Protein AF-A0A7S2T478-F1 (afdb_monomer)

Nearest PDB structures (foldseek):
  7jh6-assembly4_D  TM=5.032E-01  e=4.925E-01  synthetic construct
  8tn1-assembly1_B  TM=6.922E-01  e=5.144E+00  synthetic construct

Organism: NCBI:txid1764295

Structure (mmCIF, N/CA/C/O backbone):
data_AF-A0A7S2T478-F1
#
_entry.id   AF-A0A7S2T478-F1
#
loop_
_atom_site.group_PDB
_atom_site.id
_atom_site.type_symbol
_atom_site.label_atom_id
_atom_site.label_alt_id
_atom_site.label_comp_id
_atom_site.label_asym_id
_atom_site.label_entity_id
_atom_site.label_seq_id
_atom_site.pdbx_PDB_ins_code
_atom_site.Cartn_x
_atom_site.Cartn_y
_atom_site.Cartn_z
_atom_site.occupancy
_atom_site.B_iso_or_equiv
_atom_site.auth_seq_id
_atom_site.auth_comp_id
_atom_site.auth_asym_id
_atom_site.auth_atom_id
_atom_site.pdbx_PDB_model_num
ATOM 1 N N . MET A 1 1 ? -26.516 -2.926 25.824 1.00 62.66 1 MET A N 1
ATOM 2 C CA . MET A 1 1 ? -25.051 -2.797 26.028 1.00 62.66 1 MET A CA 1
ATOM 3 C C . MET A 1 1 ? -24.239 -3.828 25.244 1.00 62.66 1 MET A C 1
ATOM 5 O O . MET A 1 1 ? -23.331 -3.409 24.545 1.00 62.66 1 MET A O 1
ATOM 9 N N . ILE A 1 2 ? -24.556 -5.131 25.287 1.00 69.50 2 ILE A N 1
ATOM 10 C CA . ILE A 1 2 ? -23.784 -6.185 24.581 1.00 69.50 2 ILE A CA 1
ATOM 11 C C . ILE A 1 2 ? -23.675 -5.937 23.064 1.00 69.50 2 ILE A C 1
ATOM 13 O O . ILE A 1 2 ? -22.588 -6.047 22.504 1.00 69.50 2 ILE A O 1
ATOM 17 N N . GLU A 1 3 ? -24.768 -5.530 22.414 1.00 81.62 3 GLU A N 1
ATOM 18 C CA . GLU A 1 3 ? -24.776 -5.243 20.970 1.00 81.62 3 GLU A CA 1
ATOM 19 C C . GLU A 1 3 ? -23.776 -4.141 20.592 1.00 81.62 3 GLU A C 1
ATOM 21 O O . GLU A 1 3 ? -23.020 -4.280 19.637 1.00 81.62 3 GLU A O 1
ATOM 26 N N . TYR A 1 4 ? -23.685 -3.085 21.401 1.00 82.44 4 TYR A N 1
ATOM 27 C CA . TYR A 1 4 ? -22.784 -1.963 21.151 1.00 82.44 4 TYR A CA 1
ATOM 28 C C . TYR A 1 4 ? -21.300 -2.354 21.227 1.00 82.44 4 TYR A C 1
ATOM 30 O O . TYR A 1 4 ? -20.489 -1.922 20.405 1.00 82.44 4 TYR A O 1
ATOM 38 N N . TYR A 1 5 ? -20.944 -3.207 22.190 1.00 85.19 5 TYR A N 1
ATOM 39 C CA . TYR A 1 5 ? -19.590 -3.745 22.312 1.00 85.19 5 TYR A CA 1
ATOM 40 C C . TYR A 1 5 ? -19.223 -4.633 21.125 1.00 85.19 5 TYR A C 1
ATOM 42 O O . TYR A 1 5 ? -18.142 -4.493 20.553 1.00 85.19 5 TYR A O 1
ATOM 50 N N . TYR A 1 6 ? -20.150 -5.500 20.716 1.00 89.12 6 TYR A N 1
ATOM 51 C CA . TYR A 1 6 ? -19.956 -6.371 19.566 1.00 89.12 6 TYR A CA 1
ATOM 52 C C . TYR A 1 6 ? -19.742 -5.573 18.274 1.00 89.12 6 TYR A C 1
ATOM 54 O O . TYR A 1 6 ? -18.799 -5.847 17.533 1.00 89.12 6 TYR A O 1
ATOM 62 N N . VAL A 1 7 ? -20.542 -4.526 18.039 1.00 90.25 7 VAL A N 1
ATOM 63 C CA . VAL A 1 7 ? -20.400 -3.645 16.866 1.00 90.25 7 VAL A CA 1
ATOM 64 C C . VAL A 1 7 ? -18.997 -3.026 16.817 1.00 90.25 7 VAL A C 1
ATOM 66 O O . VAL A 1 7 ? -18.356 -3.022 15.765 1.00 90.25 7 VAL A O 1
ATOM 69 N N . ARG A 1 8 ? -18.485 -2.537 17.955 1.00 91.50 8 ARG A N 1
ATOM 70 C CA . ARG A 1 8 ? -17.135 -1.956 18.056 1.00 91.50 8 ARG A CA 1
ATOM 71 C C . ARG A 1 8 ? -16.042 -2.972 17.767 1.00 91.50 8 ARG A C 1
ATOM 73 O O . ARG A 1 8 ? -15.110 -2.647 17.034 1.00 91.50 8 ARG A O 1
ATOM 80 N N . LEU A 1 9 ? -16.161 -4.183 18.309 1.00 92.81 9 LEU A N 1
ATOM 81 C CA . LEU A 1 9 ? -15.213 -5.260 18.037 1.00 92.81 9 LEU A CA 1
ATOM 82 C C . LEU A 1 9 ? -15.189 -5.612 16.553 1.00 92.81 9 LEU A C 1
ATOM 84 O O . LEU A 1 9 ? -14.117 -5.618 15.954 1.00 92.81 9 LEU A O 1
ATOM 88 N N . VAL A 1 10 ? -16.355 -5.849 15.952 1.00 95.25 10 VAL A N 1
ATOM 89 C CA . VAL A 1 10 ? -16.463 -6.183 14.527 1.00 95.25 10 VAL A CA 1
ATOM 90 C C . VAL A 1 10 ? -15.860 -5.072 13.668 1.00 95.25 10 VAL A C 1
ATOM 92 O O . VAL A 1 10 ? -15.046 -5.357 12.792 1.00 95.25 10 VAL A O 1
ATOM 95 N N . HIS A 1 11 ? -16.183 -3.809 13.957 1.00 95.56 11 HIS A N 1
ATOM 96 C CA . HIS A 1 11 ? -15.595 -2.666 13.262 1.00 95.56 11 HIS A CA 1
ATOM 97 C C . HIS A 1 11 ? -14.061 -2.650 13.370 1.00 95.56 11 HIS A C 1
ATOM 99 O O . HIS A 1 11 ? -13.367 -2.567 12.353 1.00 95.56 11 HIS A O 1
ATOM 105 N N . GLY A 1 12 ? -13.530 -2.778 14.592 1.00 95.62 12 GLY A N 1
ATOM 106 C CA . GLY A 1 12 ? -12.093 -2.785 14.856 1.00 95.62 12 GLY A CA 1
ATOM 107 C C . GLY A 1 12 ? -11.370 -3.925 14.138 1.00 95.62 12 GLY A C 1
ATOM 108 O O . GLY A 1 12 ? -10.338 -3.696 13.502 1.00 95.62 12 GLY A O 1
ATOM 109 N N . VAL A 1 13 ? -11.926 -5.141 14.182 1.00 96.62 13 VAL A N 1
ATOM 110 C CA . VAL A 1 13 ? -11.370 -6.320 13.498 1.00 96.62 13 VAL A CA 1
ATOM 111 C C . VAL A 1 13 ? -11.352 -6.096 11.990 1.00 96.62 13 VAL A C 1
ATOM 113 O O . VAL A 1 13 ? -10.304 -6.255 11.369 1.00 96.62 13 VAL A O 1
ATOM 116 N N . LEU A 1 14 ? -12.468 -5.664 11.396 1.00 97.56 14 LEU A N 1
ATOM 117 C CA . LEU A 1 14 ? -12.543 -5.420 9.955 1.00 97.56 14 LEU A CA 1
ATOM 118 C C . LEU A 1 14 ? -11.579 -4.315 9.503 1.00 97.56 14 LEU A C 1
ATOM 120 O O . LEU A 1 14 ? -10.919 -4.480 8.479 1.00 97.56 14 LEU A O 1
ATOM 124 N N . MET A 1 15 ? -11.446 -3.225 10.269 1.00 97.44 15 MET A N 1
ATOM 125 C CA . MET A 1 15 ? -10.475 -2.162 9.973 1.00 97.44 15 MET A CA 1
ATOM 126 C C . MET A 1 15 ? -9.033 -2.661 10.078 1.00 97.44 15 MET A C 1
ATOM 128 O O . MET A 1 15 ? -8.207 -2.353 9.219 1.00 97.44 15 MET A O 1
ATOM 132 N N . THR A 1 16 ? -8.738 -3.488 11.082 1.00 97.12 16 THR A N 1
ATOM 133 C CA . THR A 1 16 ? -7.418 -4.106 11.240 1.00 97.12 16 THR A CA 1
ATOM 134 C C . THR A 1 16 ? -7.101 -5.013 10.053 1.00 97.12 16 THR A C 1
ATOM 136 O O . THR A 1 16 ? -6.038 -4.879 9.452 1.00 97.12 16 THR A O 1
ATOM 139 N N . VAL A 1 17 ? -8.026 -5.889 9.648 1.00 97.75 17 VAL A N 1
ATOM 140 C CA . VAL A 1 17 ? -7.849 -6.747 8.464 1.00 97.75 17 VAL A CA 1
ATOM 141 C C . VAL A 1 17 ? -7.664 -5.902 7.200 1.00 97.75 17 VAL A C 1
ATOM 143 O O . VAL A 1 17 ? -6.730 -6.135 6.433 1.00 97.75 17 VAL A O 1
ATOM 146 N N . ALA A 1 18 ? -8.482 -4.869 7.006 1.00 97.62 18 ALA A N 1
ATOM 147 C CA . ALA A 1 18 ? -8.375 -3.980 5.855 1.00 97.62 18 ALA A CA 1
ATOM 148 C C . ALA A 1 18 ? -6.995 -3.305 5.761 1.00 97.62 18 ALA A C 1
ATOM 150 O O . ALA A 1 18 ? -6.333 -3.394 4.726 1.00 97.62 18 ALA A O 1
ATOM 151 N N .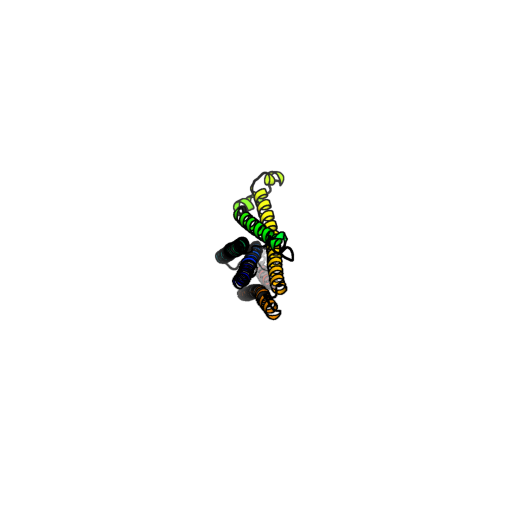 PHE A 1 19 ? -6.534 -2.650 6.829 1.00 95.94 19 PHE A N 1
ATOM 152 C CA . PHE A 1 19 ? -5.317 -1.833 6.784 1.00 95.94 19 PHE A CA 1
ATOM 153 C C . PHE A 1 19 ? -4.033 -2.621 7.047 1.00 95.94 19 PHE A C 1
ATOM 155 O O . PHE A 1 19 ? -3.070 -2.500 6.286 1.00 95.94 19 PHE A O 1
ATOM 162 N N . VAL A 1 20 ? -4.013 -3.438 8.101 1.00 94.44 20 VAL A N 1
ATOM 163 C CA . VAL A 1 20 ? -2.816 -4.178 8.528 1.00 94.44 20 VAL A CA 1
ATOM 164 C C . VAL A 1 20 ? -2.556 -5.373 7.621 1.00 94.44 20 VAL A C 1
ATOM 166 O O . VAL A 1 20 ? -1.403 -5.656 7.312 1.00 94.44 20 VAL A O 1
ATOM 169 N N . PHE A 1 21 ? -3.599 -6.066 7.161 1.00 95.94 21 PHE A N 1
ATOM 170 C CA . PHE A 1 21 ? -3.416 -7.243 6.314 1.00 95.94 21 PHE A CA 1
ATOM 171 C C . PHE A 1 21 ? -3.459 -6.866 4.839 1.00 95.94 21 PHE A C 1
ATOM 173 O O . PHE A 1 21 ? -2.450 -7.001 4.148 1.00 95.94 21 PHE A O 1
ATOM 180 N N . CYS A 1 22 ? -4.586 -6.350 4.348 1.00 97.62 22 CYS A N 1
ATOM 181 C CA . CYS A 1 22 ? -4.770 -6.128 2.916 1.00 97.62 22 CYS A CA 1
ATOM 182 C C . CYS A 1 22 ? -3.947 -4.944 2.383 1.00 97.62 22 CYS A C 1
ATOM 184 O O . CYS A 1 22 ? -3.127 -5.133 1.483 1.00 97.62 22 CYS A O 1
ATOM 186 N N . HIS A 1 23 ? -4.110 -3.734 2.929 1.00 97.44 23 HIS A N 1
ATOM 187 C CA . HIS A 1 23 ? -3.412 -2.548 2.415 1.00 97.44 23 HIS A CA 1
ATOM 188 C C . HIS A 1 23 ? -1.894 -2.627 2.610 1.00 97.44 23 HIS A C 1
ATOM 190 O O . HIS A 1 23 ? -1.159 -2.290 1.679 1.00 97.44 23 HIS A O 1
ATOM 196 N N . TYR A 1 24 ? -1.412 -3.105 3.763 1.00 96.81 24 TYR A N 1
ATOM 197 C CA . TYR A 1 24 ? 0.023 -3.289 4.000 1.00 96.81 24 TYR A CA 1
ATOM 198 C C . TYR A 1 24 ? 0.637 -4.331 3.053 1.00 96.81 24 TYR A C 1
ATOM 200 O O . TYR A 1 24 ? 1.620 -4.030 2.375 1.00 96.81 24 TYR A O 1
ATOM 208 N N . LEU A 1 25 ? 0.042 -5.529 2.938 1.00 96.56 25 LEU A N 1
ATOM 209 C CA . LEU A 1 25 ? 0.548 -6.573 2.037 1.00 96.56 25 LEU A CA 1
ATOM 210 C C . LEU A 1 25 ? 0.447 -6.144 0.566 1.00 96.56 25 LEU A C 1
ATOM 212 O O . LEU A 1 25 ? 1.346 -6.406 -0.234 1.00 96.56 25 LEU A O 1
ATOM 216 N N . GLY A 1 26 ? -0.619 -5.429 0.206 1.00 97.00 26 GLY A N 1
ATOM 217 C CA . GLY A 1 26 ? -0.763 -4.825 -1.111 1.00 97.00 26 GLY A CA 1
ATOM 218 C C . GLY A 1 26 ? 0.341 -3.803 -1.379 1.00 97.00 26 GLY A C 1
ATOM 219 O O . GLY A 1 26 ? 0.979 -3.847 -2.430 1.00 97.00 26 GLY A O 1
ATOM 220 N N . ALA A 1 27 ? 0.614 -2.891 -0.442 1.00 96.00 27 ALA A N 1
ATOM 221 C CA . ALA A 1 27 ? 1.692 -1.906 -0.561 1.00 96.00 27 ALA A CA 1
ATOM 222 C C . ALA A 1 27 ? 3.063 -2.583 -0.686 1.00 96.00 27 ALA A C 1
ATOM 224 O O . ALA A 1 27 ? 3.895 -2.163 -1.491 1.00 96.00 27 ALA A O 1
ATOM 225 N N . TYR A 1 28 ? 3.268 -3.674 0.048 1.00 95.12 28 TYR A N 1
ATOM 226 C CA . TYR A 1 28 ? 4.444 -4.519 -0.069 1.00 95.12 28 TYR A CA 1
ATOM 227 C C . TYR A 1 28 ? 4.607 -5.103 -1.486 1.00 95.12 28 TYR A C 1
ATOM 229 O O . TYR A 1 28 ? 5.647 -4.891 -2.114 1.00 95.12 28 TYR A O 1
ATOM 237 N N . ALA A 1 29 ? 3.568 -5.737 -2.043 1.00 96.12 29 ALA A N 1
ATOM 238 C CA . ALA A 1 29 ? 3.591 -6.254 -3.416 1.00 96.12 29 ALA A CA 1
ATOM 239 C C . ALA A 1 29 ? 3.878 -5.148 -4.451 1.00 96.12 29 ALA A C 1
ATOM 241 O O . ALA A 1 29 ? 4.657 -5.350 -5.385 1.00 96.12 29 ALA A O 1
ATOM 242 N N . GLY A 1 30 ? 3.311 -3.954 -4.249 1.00 94.31 30 GLY A N 1
ATOM 243 C CA . GLY A 1 30 ? 3.570 -2.780 -5.088 1.00 94.31 30 GLY A CA 1
ATOM 244 C C . GLY A 1 30 ? 5.023 -2.296 -5.015 1.00 94.31 30 GLY A C 1
ATOM 245 O O . GLY A 1 30 ? 5.635 -2.012 -6.043 1.00 94.31 30 GLY A O 1
ATOM 246 N N . ASN A 1 31 ? 5.621 -2.262 -3.822 1.00 93.50 31 ASN A N 1
ATOM 247 C CA . ASN A 1 31 ? 7.035 -1.912 -3.659 1.00 93.50 31 ASN A CA 1
ATOM 248 C C . ASN A 1 31 ? 7.955 -2.947 -4.320 1.00 93.50 31 ASN A C 1
ATOM 250 O O . ASN A 1 31 ? 8.942 -2.574 -4.957 1.00 93.50 31 ASN A O 1
ATOM 254 N N . ARG A 1 32 ? 7.621 -4.240 -4.211 1.00 93.19 32 ARG A N 1
ATOM 255 C CA . ARG A 1 32 ? 8.366 -5.323 -4.867 1.00 93.19 32 ARG A CA 1
ATOM 256 C C . ARG A 1 32 ? 8.325 -5.197 -6.388 1.00 93.19 32 ARG A C 1
ATOM 258 O O . ARG A 1 32 ? 9.364 -5.324 -7.030 1.00 93.19 32 ARG A O 1
ATOM 265 N N . LEU A 1 33 ? 7.159 -4.869 -6.947 1.00 93.38 33 LEU A N 1
ATOM 266 C CA . LEU A 1 33 ? 7.001 -4.596 -8.376 1.00 93.38 33 LEU A CA 1
ATOM 267 C C . LEU A 1 33 ? 7.954 -3.485 -8.843 1.00 93.38 33 LEU A C 1
ATOM 269 O O . LEU A 1 33 ? 8.650 -3.661 -9.837 1.00 93.38 33 LEU A O 1
ATOM 273 N N . VAL A 1 34 ? 8.043 -2.376 -8.100 1.00 91.00 34 VAL A N 1
ATOM 274 C CA . VAL A 1 34 ? 8.951 -1.263 -8.436 1.00 91.00 34 VAL A CA 1
ATOM 275 C C . VAL A 1 34 ? 10.421 -1.688 -8.368 1.00 91.00 34 VAL A C 1
ATOM 277 O O . VAL A 1 34 ? 11.193 -1.321 -9.255 1.00 91.00 34 VAL A O 1
ATOM 280 N N . LYS A 1 35 ? 10.820 -2.469 -7.351 1.00 90.19 35 LYS A N 1
ATOM 281 C CA . LYS A 1 35 ? 12.182 -3.031 -7.265 1.00 90.19 35 LYS A CA 1
ATOM 282 C C . LYS A 1 35 ? 12.492 -3.880 -8.507 1.00 90.19 35 LYS A C 1
ATOM 284 O O . LYS A 1 35 ? 13.522 -3.688 -9.143 1.00 90.19 35 LYS A O 1
ATOM 289 N N . GLU A 1 36 ? 11.588 -4.778 -8.895 1.00 87.81 36 GLU A N 1
ATOM 290 C CA . GLU A 1 36 ? 11.774 -5.645 -10.068 1.00 87.81 36 GLU A CA 1
ATOM 291 C C . GLU A 1 36 ? 11.827 -4.873 -11.389 1.00 87.81 36 GLU A C 1
ATOM 293 O O . GLU A 1 36 ? 12.658 -5.180 -12.242 1.00 87.81 36 GLU A O 1
ATOM 298 N N . GLU A 1 37 ? 10.997 -3.842 -11.557 1.00 87.12 37 GLU A N 1
ATOM 299 C CA . GLU A 1 37 ? 11.040 -2.982 -12.743 1.00 87.12 37 GLU A CA 1
ATOM 300 C C . GLU A 1 37 ? 12.359 -2.199 -12.847 1.00 87.12 37 GLU A C 1
ATOM 302 O O . GLU A 1 37 ? 12.873 -2.022 -13.951 1.00 87.12 37 GLU A O 1
ATOM 307 N N . ARG A 1 38 ? 12.936 -1.755 -11.721 1.00 86.12 38 ARG A N 1
ATOM 308 C CA . ARG A 1 38 ? 14.256 -1.095 -11.692 1.00 86.12 38 ARG A CA 1
ATOM 309 C C . ARG A 1 38 ? 15.389 -2.062 -12.018 1.00 86.12 38 ARG A C 1
ATOM 311 O O . ARG A 1 38 ? 16.238 -1.730 -12.845 1.00 86.12 38 ARG A O 1
ATOM 318 N N . LYS A 1 39 ? 15.358 -3.275 -11.450 1.00 84.00 39 LYS A N 1
ATOM 319 C CA . LYS A 1 39 ? 16.295 -4.360 -11.793 1.00 84.00 39 LYS A CA 1
ATOM 320 C C . LYS A 1 39 ? 16.257 -4.668 -13.287 1.00 84.00 39 LYS A C 1
ATOM 322 O O . LYS A 1 39 ? 17.299 -4.725 -13.928 1.00 84.00 39 LYS A O 1
ATOM 327 N N . ALA A 1 40 ? 15.060 -4.789 -13.863 1.00 81.62 40 ALA A N 1
ATOM 328 C CA . ALA A 1 40 ? 14.884 -5.061 -15.289 1.00 81.62 40 ALA A CA 1
ATOM 329 C C . ALA A 1 40 ? 15.419 -3.940 -16.202 1.00 81.62 40 ALA A C 1
ATOM 331 O O . ALA A 1 40 ? 15.751 -4.202 -17.355 1.00 81.62 40 ALA A O 1
ATOM 332 N N . LYS A 1 41 ? 15.508 -2.702 -15.701 1.00 79.25 41 LYS A N 1
ATOM 333 C CA . LYS A 1 41 ? 16.103 -1.561 -16.413 1.00 79.25 41 LYS A CA 1
ATOM 334 C C . LYS A 1 41 ? 17.618 -1.436 -16.217 1.00 79.25 41 LYS A C 1
ATOM 336 O O . LYS A 1 41 ? 18.213 -0.548 -16.816 1.00 79.25 41 LYS A O 1
ATOM 341 N N . GLY A 1 42 ? 18.234 -2.281 -15.387 1.00 78.62 42 GLY A N 1
ATOM 342 C CA . GLY A 1 42 ? 19.651 -2.163 -15.032 1.00 78.62 42 GLY A CA 1
ATOM 343 C C . GLY A 1 42 ? 19.969 -0.934 -14.171 1.00 78.62 42 GLY A C 1
ATOM 344 O O . GLY A 1 42 ? 21.119 -0.523 -14.099 1.00 78.62 42 GLY A O 1
ATOM 345 N N . GLU A 1 43 ? 18.966 -0.328 -13.525 1.00 79.00 43 GLU A N 1
ATOM 346 C CA . GLU A 1 43 ? 19.155 0.854 -12.665 1.00 79.00 43 GLU A CA 1
ATOM 347 C C . GLU A 1 43 ? 19.707 0.490 -11.271 1.00 79.00 43 GLU A C 1
ATOM 349 O O . GLU A 1 43 ? 20.064 1.373 -10.494 1.00 79.00 43 GLU A O 1
ATOM 354 N N . GLU A 1 44 ? 19.766 -0.800 -10.932 1.00 71.50 44 GLU A N 1
ATOM 355 C CA . GLU A 1 44 ? 20.159 -1.300 -9.614 1.00 71.50 44 GLU A CA 1
ATOM 356 C C . GLU A 1 44 ? 21.456 -2.125 -9.722 1.00 71.50 44 GLU A C 1
ATOM 358 O O . GLU A 1 44 ? 21.406 -3.340 -9.871 1.00 71.50 44 GLU A O 1
ATOM 363 N N . GLY A 1 45 ? 22.611 -1.446 -9.656 1.00 59.88 45 GLY A N 1
ATOM 364 C CA . GLY A 1 45 ? 23.944 -2.057 -9.524 1.00 59.88 45 GLY A CA 1
ATOM 365 C C . GLY A 1 45 ? 24.512 -2.680 -10.809 1.00 59.88 45 GLY A C 1
ATOM 366 O O . GLY A 1 45 ? 23.953 -3.609 -11.380 1.00 59.88 45 GLY A O 1
ATOM 367 N N . GLN A 1 46 ? 25.661 -2.170 -11.249 1.00 45.16 46 GLN A N 1
ATOM 368 C CA . GLN A 1 46 ? 26.253 -2.385 -12.574 1.00 45.16 46 GLN A CA 1
ATOM 369 C C . GLN A 1 46 ? 27.040 -3.705 -12.743 1.00 45.16 46 GLN A C 1
ATOM 371 O O . GLN A 1 46 ? 27.474 -4.004 -13.851 1.00 45.16 46 GLN A O 1
ATOM 376 N N . ASP A 1 47 ? 27.184 -4.530 -11.704 1.00 52.69 47 ASP A N 1
ATOM 377 C CA . ASP A 1 47 ? 28.161 -5.636 -11.729 1.00 52.69 47 ASP A CA 1
ATOM 378 C C . ASP A 1 47 ? 27.637 -6.968 -12.300 1.00 52.69 47 ASP A C 1
ATOM 380 O O . ASP A 1 47 ? 28.396 -7.918 -12.465 1.00 52.69 47 ASP A O 1
ATOM 384 N N . ASP A 1 48 ? 26.347 -7.065 -12.639 1.00 51.72 48 ASP A N 1
ATOM 385 C CA . ASP A 1 48 ? 25.656 -8.357 -12.567 1.00 51.72 48 ASP A CA 1
ATOM 386 C C . ASP A 1 48 ? 24.739 -8.700 -13.754 1.00 51.72 48 ASP A C 1
ATOM 388 O O . ASP A 1 48 ? 23.750 -9.425 -13.607 1.00 51.72 48 ASP A O 1
ATOM 392 N N . VAL A 1 49 ? 25.064 -8.225 -14.958 1.00 51.84 49 VAL A N 1
ATOM 393 C CA . VAL A 1 49 ? 24.295 -8.533 -16.176 1.00 51.84 49 VAL A CA 1
ATOM 394 C C . VAL A 1 49 ? 24.753 -9.867 -16.777 1.00 51.84 49 VAL A C 1
ATOM 396 O O . VAL A 1 49 ? 25.358 -9.923 -17.842 1.00 51.84 49 VAL A O 1
ATOM 399 N N . VAL A 1 50 ? 24.426 -10.976 -16.107 1.00 53.44 50 VAL A N 1
ATOM 400 C CA . VAL A 1 50 ? 24.280 -12.254 -16.818 1.00 53.44 50 VAL A CA 1
ATOM 401 C C . VAL A 1 50 ? 22.835 -12.307 -17.295 1.00 53.44 50 VAL A C 1
ATOM 403 O O . VAL A 1 50 ? 21.920 -12.595 -16.521 1.00 53.44 50 VAL A O 1
ATOM 406 N N . VAL A 1 51 ? 22.619 -11.967 -18.568 1.00 55.31 51 VAL A N 1
ATOM 407 C CA . VAL A 1 51 ? 21.331 -12.121 -19.259 1.00 55.31 51 VAL A CA 1
ATOM 408 C C . VAL A 1 51 ? 21.083 -13.618 -19.468 1.00 55.31 51 VAL A C 1
ATOM 410 O O . VAL A 1 51 ? 21.186 -14.126 -20.579 1.00 55.31 51 VAL A O 1
ATOM 413 N N . VAL A 1 52 ? 20.802 -14.361 -18.394 1.00 50.97 52 VAL A N 1
ATOM 414 C CA . VAL A 1 52 ? 20.331 -15.746 -18.513 1.00 50.97 52 VAL A CA 1
ATOM 415 C C . VAL A 1 52 ? 18.837 -15.703 -18.803 1.00 50.97 52 VAL A C 1
ATOM 417 O O . VAL A 1 52 ? 18.001 -15.663 -17.908 1.00 50.97 52 VAL A O 1
ATOM 420 N N . ASP A 1 53 ? 18.583 -15.622 -20.101 1.00 50.44 53 ASP A N 1
ATOM 421 C CA . ASP A 1 53 ? 17.520 -16.268 -20.862 1.00 50.44 53 ASP A CA 1
ATOM 422 C C . ASP A 1 53 ? 16.033 -15.988 -20.537 1.00 50.44 53 ASP A C 1
ATOM 424 O O . ASP A 1 53 ? 15.544 -16.021 -19.409 1.00 50.44 53 ASP A O 1
ATOM 428 N N . GLY A 1 54 ? 15.280 -15.748 -21.615 1.00 54.84 54 GLY A N 1
ATOM 429 C CA . GLY A 1 54 ? 13.820 -15.799 -21.663 1.00 54.84 54 GLY A CA 1
ATOM 430 C C . GLY A 1 54 ? 13.065 -14.734 -20.863 1.00 54.84 54 GLY A C 1
ATOM 431 O O . GLY A 1 54 ? 12.439 -15.037 -19.847 1.00 54.84 54 GLY A O 1
ATOM 432 N N . GLY A 1 55 ? 12.957 -13.503 -21.383 1.00 61.56 55 GLY A N 1
ATOM 433 C CA . GLY A 1 55 ? 12.169 -12.390 -20.810 1.00 61.56 55 GLY A CA 1
ATOM 434 C C . GLY A 1 55 ? 10.659 -12.637 -20.570 1.00 61.56 55 GLY A C 1
ATOM 435 O O . GLY A 1 55 ? 9.908 -11.686 -20.345 1.00 61.56 55 GLY A O 1
ATOM 436 N N . GLY A 1 56 ? 10.185 -13.882 -20.635 1.00 75.69 56 GLY A N 1
ATOM 437 C CA . GLY A 1 56 ? 8.839 -14.312 -20.274 1.00 75.69 56 GLY A CA 1
ATOM 438 C C . GLY A 1 56 ? 8.615 -14.486 -18.767 1.00 75.69 56 GLY A C 1
ATOM 439 O O . GLY A 1 56 ? 7.534 -14.133 -18.296 1.00 75.69 56 GLY A O 1
ATOM 440 N N . TRP A 1 57 ? 9.593 -14.982 -17.993 1.00 78.94 57 TRP A N 1
ATOM 441 C CA . TRP A 1 57 ? 9.385 -15.231 -16.554 1.00 78.94 57 TRP A CA 1
ATOM 442 C C . TRP A 1 57 ? 9.201 -13.931 -15.761 1.00 78.94 57 TRP A C 1
ATOM 444 O O . TRP A 1 57 ? 8.199 -13.772 -15.062 1.00 78.94 57 TRP A O 1
ATOM 454 N N . TRP A 1 58 ? 10.085 -12.951 -15.970 1.00 79.19 58 TRP A N 1
ATOM 455 C CA . TRP A 1 58 ? 9.989 -11.619 -15.361 1.00 79.19 58 TRP A CA 1
ATOM 456 C C . TRP A 1 58 ? 8.652 -10.937 -15.660 1.00 79.19 58 TRP A C 1
ATOM 458 O O . TRP A 1 58 ? 7.970 -10.472 -14.751 1.00 79.19 58 TRP A O 1
ATOM 468 N N . ARG A 1 59 ? 8.203 -10.967 -16.924 1.00 82.56 59 ARG A N 1
ATOM 469 C CA . ARG A 1 59 ? 6.902 -10.395 -17.308 1.00 82.56 59 ARG A CA 1
ATOM 470 C C . ARG A 1 59 ? 5.730 -11.071 -16.601 1.00 82.56 59 ARG A C 1
ATOM 472 O O . ARG A 1 59 ? 4.767 -10.388 -16.258 1.00 82.56 59 ARG A O 1
ATOM 479 N N . LYS A 1 60 ? 5.772 -12.394 -16.405 1.00 88.50 60 LYS A N 1
ATOM 480 C CA . LYS A 1 60 ? 4.73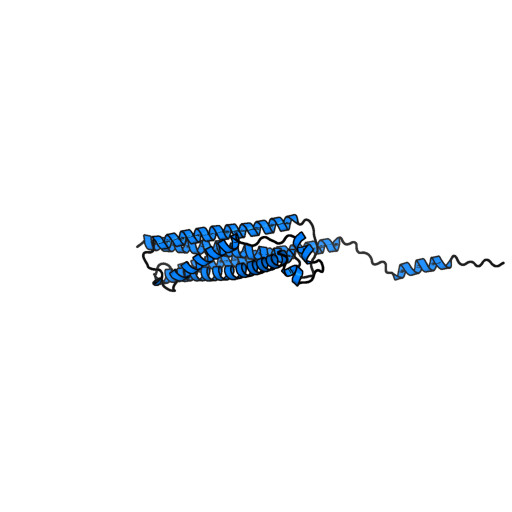4 -13.115 -15.647 1.00 88.50 60 LYS A CA 1
ATOM 481 C C . LYS A 1 60 ? 4.744 -12.682 -14.184 1.00 88.50 60 LYS A C 1
ATOM 483 O O . LYS A 1 60 ? 3.690 -12.348 -13.650 1.00 88.50 60 LYS A O 1
ATOM 488 N N . ARG A 1 61 ? 5.922 -12.618 -13.566 1.00 88.75 61 ARG A N 1
ATOM 489 C CA . ARG A 1 61 ? 6.085 -12.241 -12.161 1.00 88.75 61 ARG A CA 1
ATOM 490 C C . ARG A 1 61 ? 5.620 -10.809 -11.873 1.00 88.75 61 ARG A C 1
ATOM 492 O O . ARG A 1 61 ? 4.806 -10.617 -10.974 1.00 88.75 61 ARG A O 1
ATOM 499 N N . SER A 1 62 ? 6.014 -9.829 -12.687 1.00 90.31 62 SER A N 1
ATOM 500 C CA . SER A 1 62 ? 5.553 -8.441 -12.534 1.00 90.31 62 SER A CA 1
ATOM 501 C C . SER A 1 62 ? 4.034 -8.312 -12.695 1.00 90.31 62 SER A C 1
ATOM 503 O O . SER A 1 62 ? 3.396 -7.556 -11.967 1.00 90.31 62 SER A O 1
ATOM 505 N N . LYS A 1 63 ? 3.418 -9.091 -13.599 1.00 93.06 63 LYS A N 1
ATOM 506 C CA . LYS A 1 63 ? 1.951 -9.148 -13.722 1.00 93.06 63 LYS A CA 1
ATOM 507 C C . LYS A 1 63 ? 1.295 -9.705 -12.462 1.00 93.06 63 LYS A C 1
ATOM 509 O O . LYS A 1 63 ? 0.293 -9.147 -12.029 1.00 93.06 63 LYS A O 1
ATOM 514 N N . ILE A 1 64 ? 1.847 -10.775 -11.886 1.00 95.06 64 ILE A N 1
ATOM 515 C CA . ILE A 1 64 ? 1.339 -11.356 -10.637 1.00 95.06 64 ILE A CA 1
ATOM 516 C C . ILE A 1 64 ? 1.414 -10.313 -9.523 1.00 95.06 64 ILE A C 1
ATOM 518 O O . ILE A 1 64 ? 0.390 -10.020 -8.923 1.00 95.06 64 ILE A O 1
ATOM 522 N N . LEU A 1 65 ? 2.570 -9.678 -9.311 1.00 95.19 65 LEU A N 1
ATOM 523 C CA . LEU A 1 65 ? 2.728 -8.648 -8.278 1.00 95.19 65 LEU A CA 1
ATOM 524 C C . LEU A 1 65 ? 1.782 -7.461 -8.474 1.00 95.19 65 LEU A C 1
ATOM 526 O O . LEU A 1 65 ? 1.183 -6.990 -7.509 1.00 95.19 65 LEU A O 1
ATOM 530 N N . PHE A 1 66 ? 1.610 -7.005 -9.717 1.00 95.50 66 PHE A N 1
ATOM 531 C CA . PHE A 1 66 ? 0.663 -5.944 -10.046 1.00 95.50 66 PHE A CA 1
ATOM 532 C C . PHE A 1 66 ? -0.775 -6.330 -9.678 1.00 95.50 66 PHE A C 1
ATOM 534 O O . PHE A 1 66 ? -1.458 -5.568 -8.997 1.00 95.50 66 PHE A O 1
ATOM 541 N N . TRP A 1 67 ? -1.234 -7.515 -10.084 1.00 97.06 67 TRP A N 1
ATOM 542 C CA . TRP A 1 67 ? -2.591 -7.967 -9.776 1.00 97.06 67 TRP A CA 1
ATOM 543 C C . TRP A 1 67 ? -2.784 -8.281 -8.296 1.00 97.06 67 TRP A C 1
ATOM 545 O O . TRP A 1 67 ? -3.816 -7.913 -7.746 1.00 97.06 67 TRP A O 1
ATOM 555 N N . SER A 1 68 ? -1.797 -8.879 -7.627 1.00 96.69 68 SER A N 1
ATOM 556 C CA . SER A 1 68 ? -1.819 -9.077 -6.176 1.00 96.69 68 SER A CA 1
ATOM 557 C C . SER A 1 68 ? -1.952 -7.745 -5.446 1.00 96.69 68 SER A C 1
ATOM 559 O O . SER A 1 68 ? -2.808 -7.624 -4.576 1.00 96.69 68 SER A O 1
ATOM 561 N N . HIS A 1 69 ? -1.175 -6.728 -5.837 1.00 97.12 69 HIS A N 1
ATOM 562 C CA . HIS A 1 69 ? -1.319 -5.374 -5.310 1.00 97.12 69 HIS A CA 1
ATOM 563 C C . HIS A 1 69 ? -2.749 -4.857 -5.512 1.00 97.12 69 HIS A C 1
ATOM 565 O O . HIS A 1 69 ? -3.412 -4.533 -4.534 1.00 97.12 69 HIS A O 1
ATOM 571 N N . VAL A 1 70 ? -3.254 -4.836 -6.749 1.00 96.94 70 VAL A N 1
ATOM 572 C CA . VAL A 1 70 ? -4.592 -4.301 -7.058 1.00 96.94 70 VAL A CA 1
ATOM 573 C C . VAL A 1 70 ? -5.694 -5.033 -6.289 1.00 96.94 70 VAL A C 1
ATOM 575 O O . VAL A 1 70 ? -6.519 -4.385 -5.651 1.00 96.94 70 VAL A O 1
ATOM 578 N N . VAL A 1 71 ? -5.700 -6.368 -6.301 1.00 98.06 71 VAL A N 1
ATOM 579 C CA . VAL A 1 71 ? -6.721 -7.177 -5.619 1.00 98.06 71 VAL A CA 1
ATOM 580 C C . VAL A 1 71 ? -6.693 -6.927 -4.115 1.00 98.06 71 VAL A C 1
ATOM 582 O O . VAL A 1 71 ? -7.743 -6.683 -3.528 1.00 98.06 71 VAL A O 1
ATOM 585 N N . LEU A 1 72 ? -5.511 -6.916 -3.491 1.00 97.88 72 LEU A N 1
ATOM 586 C CA . LEU A 1 72 ? -5.385 -6.640 -2.059 1.00 97.88 72 LEU A CA 1
ATOM 587 C C . LEU A 1 72 ? -5.860 -5.224 -1.704 1.00 97.88 72 LEU A C 1
ATOM 589 O O . LEU A 1 72 ? -6.551 -5.058 -0.704 1.00 97.88 72 LEU A O 1
ATOM 593 N N . GLN A 1 73 ? -5.556 -4.216 -2.529 1.00 97.94 73 GLN A N 1
ATOM 594 C CA . GLN A 1 73 ? -6.035 -2.845 -2.310 1.00 97.94 73 GLN A CA 1
ATOM 595 C C . GLN A 1 73 ? -7.562 -2.744 -2.445 1.00 97.94 73 GLN A C 1
ATOM 597 O O . GLN A 1 73 ? -8.200 -2.083 -1.630 1.00 97.94 73 GLN A O 1
ATOM 602 N N . VAL A 1 74 ? -8.162 -3.422 -3.431 1.00 98.06 74 VAL A N 1
ATOM 603 C CA . VAL A 1 74 ? -9.622 -3.436 -3.639 1.00 98.06 74 VAL A CA 1
ATOM 604 C C . VAL A 1 74 ? -10.340 -4.170 -2.507 1.00 98.06 74 VAL A C 1
ATOM 606 O O . VAL A 1 74 ? -11.330 -3.660 -1.987 1.00 98.06 74 VAL A O 1
ATOM 609 N N . VAL A 1 75 ? -9.836 -5.334 -2.087 1.00 98.19 75 VAL A N 1
ATOM 610 C CA . VAL A 1 75 ? -10.392 -6.087 -0.951 1.00 98.19 75 VAL A CA 1
ATOM 611 C C . VAL A 1 75 ? -10.264 -5.280 0.341 1.00 98.19 75 VAL A C 1
ATOM 613 O O . VAL A 1 75 ? -11.244 -5.152 1.071 1.00 98.19 75 VAL A O 1
ATOM 616 N N . GLY A 1 76 ? -9.096 -4.679 0.594 1.00 98.06 76 GLY A N 1
ATOM 617 C CA . GLY A 1 76 ? -8.873 -3.800 1.743 1.00 98.06 76 GLY A CA 1
ATOM 618 C C . GLY A 1 76 ? -9.839 -2.616 1.760 1.00 98.06 76 GLY A C 1
ATOM 619 O O . GLY A 1 76 ? -10.512 -2.391 2.764 1.00 98.06 76 GLY A O 1
ATOM 620 N N . LEU A 1 77 ? -10.002 -1.932 0.622 1.00 98.25 77 LEU A N 1
ATOM 621 C CA . LEU A 1 77 ? -10.946 -0.825 0.483 1.00 98.25 77 LEU A CA 1
ATOM 622 C C . LEU A 1 77 ? -12.392 -1.282 0.714 1.00 98.25 77 LEU A C 1
ATOM 624 O O . LEU A 1 77 ? -13.142 -0.588 1.395 1.00 98.25 77 LEU A O 1
ATOM 628 N N . GLY A 1 78 ? -12.783 -2.449 0.196 1.00 98.25 78 GLY A N 1
ATOM 629 C CA . GLY A 1 78 ? -14.111 -3.027 0.408 1.00 98.25 78 GLY A CA 1
ATOM 630 C C . GLY A 1 78 ? -14.395 -3.332 1.881 1.00 98.25 78 GLY A C 1
ATOM 631 O O . GLY A 1 78 ? -15.422 -2.903 2.406 1.00 98.25 78 GLY A O 1
ATOM 632 N N . LEU A 1 79 ? -13.465 -4.004 2.570 1.00 98.19 79 LEU A N 1
ATOM 633 C CA . LEU A 1 79 ? -13.574 -4.305 4.004 1.00 98.19 79 LEU A CA 1
ATOM 634 C C . LEU A 1 79 ? -13.604 -3.029 4.853 1.00 98.19 79 LEU A C 1
ATOM 636 O O . LEU A 1 79 ? -14.460 -2.893 5.728 1.00 98.19 79 LEU A O 1
ATOM 640 N N . GLY A 1 80 ? -12.715 -2.074 4.566 1.00 97.88 80 GLY A N 1
ATOM 641 C CA . GLY A 1 80 ? -12.668 -0.782 5.249 1.00 97.88 80 GLY A CA 1
ATOM 642 C C . GLY A 1 80 ? -13.956 0.016 5.050 1.00 97.88 80 GLY A C 1
ATOM 643 O O . GLY A 1 80 ? -14.509 0.541 6.010 1.00 97.88 80 GLY A O 1
ATOM 644 N N . THR A 1 81 ? -14.498 0.029 3.830 1.00 98.12 81 THR A N 1
ATOM 645 C CA . THR A 1 81 ? -15.771 0.696 3.511 1.00 98.12 81 THR A CA 1
ATOM 646 C C . THR A 1 81 ? -16.939 0.046 4.233 1.00 98.12 81 THR A C 1
ATOM 648 O O . THR A 1 81 ? -17.723 0.746 4.868 1.00 98.12 81 THR A O 1
ATOM 651 N N . GLY A 1 82 ? -17.051 -1.284 4.177 1.00 97.62 82 GLY A N 1
ATOM 652 C CA . GLY A 1 82 ? -18.104 -2.015 4.880 1.00 97.62 82 GLY A CA 1
ATOM 653 C C . GLY A 1 82 ? -18.055 -1.755 6.384 1.00 97.62 82 GLY A C 1
ATOM 654 O O . GLY A 1 82 ? -19.073 -1.424 6.987 1.00 97.62 82 GLY A O 1
ATOM 655 N N . SER A 1 83 ? -16.856 -1.802 6.970 1.00 96.88 83 SER A N 1
ATOM 656 C CA . SER A 1 83 ? -16.637 -1.482 8.381 1.00 96.88 83 SER A CA 1
ATOM 657 C C . SER A 1 83 ? -16.976 -0.027 8.722 1.00 96.88 83 SER A C 1
ATOM 659 O O . SER A 1 83 ? -17.576 0.237 9.764 1.00 96.88 83 SER A O 1
ATOM 661 N N . PHE A 1 84 ? -16.639 0.918 7.839 1.00 94.94 84 PHE A N 1
ATOM 662 C CA . PHE A 1 84 ? -16.927 2.341 8.009 1.00 94.94 84 PHE A CA 1
ATOM 663 C C . PHE A 1 84 ? -18.432 2.634 7.934 1.00 94.94 84 PHE A C 1
ATOM 665 O O . PHE A 1 84 ? -18.984 3.316 8.792 1.00 94.94 84 PHE A O 1
ATOM 672 N N . VAL A 1 85 ? -19.138 2.078 6.948 1.00 95.25 85 VAL A N 1
ATOM 673 C CA . VAL A 1 85 ? -20.602 2.203 6.840 1.00 95.25 85 VAL A CA 1
ATOM 674 C C . VAL A 1 85 ? -21.286 1.548 8.040 1.00 95.25 85 VAL A C 1
ATOM 676 O O . VAL A 1 85 ? -22.227 2.107 8.607 1.00 95.25 85 VAL A O 1
ATOM 679 N N . TYR A 1 86 ? -20.785 0.393 8.479 1.00 94.12 86 TYR A N 1
ATOM 680 C CA . TYR A 1 86 ? -21.281 -0.274 9.676 1.00 94.12 86 TYR A CA 1
ATOM 681 C C . TYR A 1 86 ? -21.130 0.609 10.924 1.00 94.12 86 TYR A C 1
ATOM 683 O O . TYR A 1 86 ? -22.095 0.767 11.668 1.00 94.12 86 TYR A O 1
ATOM 691 N N . SER A 1 87 ? -19.988 1.285 11.112 1.00 91.88 87 SER A N 1
ATOM 692 C CA . SER A 1 87 ? -19.836 2.252 12.207 1.00 91.88 87 SER A CA 1
ATOM 693 C C . SER A 1 87 ? -20.760 3.461 12.068 1.00 91.88 87 SER A C 1
ATOM 695 O O . SER A 1 87 ? -21.380 3.846 13.051 1.00 91.88 87 SER A O 1
ATOM 697 N N . MET A 1 88 ? -20.926 4.026 10.866 1.00 88.69 88 MET A N 1
ATOM 698 C CA . MET A 1 88 ? -21.814 5.183 10.640 1.00 88.69 88 MET A CA 1
ATOM 699 C C . MET A 1 88 ? -23.280 4.876 10.962 1.00 88.69 88 MET A C 1
ATOM 701 O O . MET A 1 88 ? -24.019 5.763 11.373 1.00 88.69 88 MET A O 1
ATOM 705 N N . THR A 1 89 ? -23.713 3.638 10.728 1.00 92.19 89 THR A N 1
ATOM 706 C CA . THR A 1 89 ? -25.116 3.231 10.897 1.00 92.19 89 THR A CA 1
ATOM 707 C C . THR A 1 89 ? -25.429 2.715 12.295 1.00 92.19 89 THR A C 1
ATOM 709 O O . THR A 1 89 ? -26.598 2.671 12.672 1.00 92.19 89 THR A O 1
ATOM 712 N N . LYS A 1 90 ? -24.413 2.299 13.060 1.00 92.25 90 LYS A N 1
ATOM 713 C CA . LYS A 1 90 ? -24.588 1.683 14.383 1.00 92.25 90 LYS A CA 1
ATOM 714 C C . LYS A 1 90 ? -24.015 2.497 15.537 1.00 92.25 90 LYS A C 1
ATOM 716 O O . LYS A 1 90 ? -24.422 2.281 16.675 1.00 92.25 90 LYS A O 1
ATOM 721 N N . PHE A 1 91 ? -23.078 3.408 15.290 1.00 85.88 91 PHE A N 1
ATOM 722 C CA . PHE A 1 91 ? -22.592 4.317 16.321 1.00 85.88 91 PHE A CA 1
ATOM 723 C C . PHE A 1 91 ? -23.429 5.590 16.311 1.00 85.88 91 PHE A C 1
ATOM 725 O O . PHE A 1 91 ? -23.306 6.426 15.427 1.00 85.88 91 PHE A O 1
ATOM 732 N N . GLU A 1 92 ? -24.244 5.765 17.345 1.00 84.38 92 GLU A N 1
ATOM 733 C CA . GLU A 1 92 ? -25.058 6.970 17.559 1.00 84.38 92 GLU A CA 1
ATOM 734 C C . GLU A 1 92 ? -24.237 8.157 18.109 1.00 84.38 92 GLU A C 1
ATOM 736 O O . GLU A 1 92 ? -24.793 9.147 18.577 1.00 84.38 92 GLU A O 1
ATOM 741 N N . ILE A 1 93 ? -22.900 8.072 18.084 1.00 76.44 93 ILE A N 1
ATOM 742 C CA . ILE A 1 93 ? -22.003 9.113 18.599 1.00 76.44 93 ILE A CA 1
ATOM 743 C C . ILE A 1 93 ? -21.481 9.957 17.431 1.00 76.44 93 ILE A C 1
ATOM 745 O O . ILE A 1 93 ? -20.835 9.403 16.537 1.00 76.44 93 ILE A O 1
ATOM 749 N N . PRO A 1 94 ? -21.663 11.291 17.451 1.00 79.75 94 PRO A N 1
ATOM 750 C CA . PRO A 1 94 ? -21.060 12.163 16.451 1.00 79.75 94 PRO A CA 1
ATOM 751 C C . PRO A 1 94 ? -19.526 12.061 16.467 1.00 79.75 94 PRO A C 1
ATOM 753 O O . PRO A 1 94 ? -18.886 12.111 17.520 1.00 79.75 94 PRO A O 1
ATOM 756 N N . TYR A 1 95 ? -18.914 11.940 15.285 1.00 75.50 95 TYR A N 1
ATOM 757 C CA . TYR A 1 95 ? -17.482 11.636 15.135 1.00 75.50 95 TYR A CA 1
ATOM 758 C C . TYR A 1 95 ? -16.532 12.656 15.767 1.00 75.50 95 TYR A C 1
ATOM 760 O O . TYR A 1 95 ? -15.424 12.301 16.170 1.00 75.50 95 TYR A O 1
ATOM 768 N N . GLU A 1 96 ? -16.953 13.912 15.866 1.00 75.25 96 GLU A N 1
ATOM 769 C CA . GLU A 1 96 ? -16.185 15.005 16.468 1.00 75.25 96 GLU A CA 1
ATOM 770 C C . GLU A 1 96 ? -15.912 14.826 17.968 1.00 75.25 96 GLU A C 1
ATOM 772 O O . GLU A 1 96 ? -14.916 15.365 18.474 1.00 75.25 96 GLU A O 1
ATOM 777 N N . TYR A 1 97 ? -16.751 14.029 18.637 1.00 78.62 97 TYR A N 1
ATOM 778 C CA . TYR A 1 97 ? -16.669 13.713 20.063 1.00 78.62 97 TYR A CA 1
ATOM 779 C C . TYR A 1 97 ? -15.967 12.384 20.351 1.00 78.62 97 TYR A C 1
ATOM 781 O O . TYR A 1 97 ? -15.738 12.042 21.512 1.00 78.62 97 TYR A O 1
ATOM 789 N N . VAL A 1 98 ? -15.588 11.626 19.318 1.00 81.81 98 VAL A N 1
ATOM 790 C CA . VAL A 1 98 ? -14.804 10.402 19.501 1.00 81.81 98 VAL A CA 1
ATOM 791 C C . VAL A 1 98 ? -13.396 10.785 19.967 1.00 81.81 98 VAL A C 1
ATOM 793 O O . VAL A 1 98 ? -12.728 11.626 19.355 1.00 81.81 98 VAL A O 1
ATOM 796 N N . GLN A 1 99 ? -12.937 10.163 21.060 1.00 84.56 99 GLN A N 1
ATOM 797 C CA . GLN A 1 99 ? -11.609 10.405 21.630 1.00 84.56 99 GLN A CA 1
ATOM 798 C C . GLN A 1 99 ? -10.504 10.261 20.571 1.00 84.56 99 GLN A C 1
ATOM 800 O O . GLN A 1 99 ? -10.636 9.531 19.586 1.00 84.56 99 GLN A O 1
ATOM 805 N N . TYR A 1 100 ? -9.410 11.000 20.767 1.00 86.00 100 TYR A N 1
ATOM 806 C CA . TYR A 1 100 ? -8.249 11.025 19.865 1.00 86.00 100 TYR A CA 1
ATOM 807 C C . TYR A 1 100 ? -8.549 11.469 18.426 1.00 86.00 100 TYR A C 1
ATOM 809 O O . TYR A 1 100 ? -7.736 11.232 17.537 1.00 86.00 100 TYR A O 1
ATOM 817 N N . LYS A 1 101 ? -9.714 12.089 18.173 1.00 91.81 101 LYS A N 1
ATOM 818 C CA . LYS A 1 101 ? -10.178 12.428 16.816 1.00 91.81 101 LYS A CA 1
ATOM 819 C C . LYS A 1 101 ? -10.194 11.212 15.876 1.00 91.81 101 LYS A C 1
ATOM 821 O O . LYS A 1 101 ? -10.151 11.387 14.661 1.00 91.81 101 LYS A O 1
ATOM 826 N N . HIS A 1 102 ? -10.305 9.996 16.427 1.00 93.50 102 HIS A N 1
ATOM 827 C CA . HIS A 1 102 ? -10.300 8.734 15.677 1.00 93.50 102 HIS A CA 1
ATOM 828 C C . HIS A 1 102 ? -11.372 8.727 14.576 1.00 93.50 102 HIS A C 1
ATOM 830 O O . HIS A 1 102 ? -11.117 8.344 13.440 1.00 93.50 102 HIS A O 1
ATOM 836 N N . GLY A 1 103 ? -12.555 9.264 14.884 1.00 91.81 103 GLY A N 1
ATOM 837 C CA . GLY A 1 103 ? -13.632 9.440 13.916 1.00 91.81 103 GLY A CA 1
ATOM 838 C C . GLY A 1 103 ? -13.259 10.309 12.715 1.00 91.81 103 GLY A C 1
ATOM 839 O O . GLY A 1 103 ? -13.360 9.886 11.564 1.00 91.81 103 GLY A O 1
ATOM 840 N N . THR A 1 104 ? -12.790 11.528 12.989 1.00 93.88 104 THR A N 1
ATOM 841 C CA . THR A 1 104 ? -12.369 12.488 11.960 1.00 93.88 104 THR A CA 1
ATOM 842 C C . THR A 1 104 ? -11.192 11.960 11.142 1.00 93.88 104 THR A C 1
ATOM 844 O O . THR A 1 104 ? -11.199 12.071 9.918 1.00 93.88 104 THR A O 1
ATOM 847 N N . LEU A 1 105 ? -10.197 11.355 11.797 1.00 95.44 105 LEU A N 1
ATOM 848 C CA . LEU A 1 105 ? -9.059 10.736 11.124 1.00 95.44 105 LEU A CA 1
ATOM 849 C C . LEU A 1 105 ? -9.519 9.597 10.206 1.00 95.44 105 LEU A C 1
ATOM 851 O O . LEU A 1 105 ? -9.086 9.545 9.059 1.00 95.44 105 LEU A O 1
ATOM 855 N N . GLY A 1 106 ? -10.441 8.745 10.662 1.00 95.44 106 GLY A N 1
ATOM 856 C CA . GLY A 1 106 ? -11.029 7.673 9.859 1.00 95.44 106 GLY A CA 1
ATOM 857 C C . GLY A 1 106 ? -11.677 8.170 8.565 1.00 95.44 106 GLY A C 1
ATOM 858 O O . GLY A 1 106 ? -11.423 7.598 7.507 1.00 95.44 106 GLY A O 1
ATOM 859 N N . ILE A 1 107 ? -12.435 9.274 8.615 1.00 95.81 107 ILE A N 1
ATOM 860 C CA . ILE A 1 107 ? -13.019 9.907 7.417 1.00 95.81 107 ILE A CA 1
ATOM 861 C C . ILE A 1 107 ? -11.920 10.324 6.432 1.00 95.81 107 ILE A C 1
ATOM 863 O O . ILE A 1 107 ? -12.000 10.003 5.244 1.00 95.81 107 ILE A O 1
ATOM 867 N N . TRP A 1 108 ? -10.877 11.005 6.918 1.00 97.00 108 TRP A N 1
ATOM 868 C CA . TRP A 1 108 ? -9.750 11.424 6.080 1.00 97.00 108 TRP A CA 1
ATOM 869 C C . TRP A 1 108 ? -9.019 10.237 5.460 1.00 97.00 108 TRP A C 1
ATOM 871 O O . TRP A 1 108 ? -8.751 10.251 4.260 1.00 97.00 108 TRP A O 1
ATOM 881 N N . VAL A 1 109 ? -8.729 9.198 6.247 1.00 97.69 109 VAL A N 1
ATOM 882 C CA . VAL A 1 109 ? -8.071 7.984 5.752 1.00 97.69 109 VAL A CA 1
ATOM 883 C C . VAL A 1 109 ? -8.910 7.335 4.654 1.00 97.69 109 VAL A C 1
ATOM 885 O O . VAL A 1 109 ? -8.377 7.053 3.584 1.00 97.69 109 VAL A O 1
ATOM 888 N N . MET A 1 110 ? -10.218 7.160 4.864 1.00 97.88 110 MET A N 1
ATOM 889 C CA . MET A 1 110 ? -11.100 6.579 3.849 1.00 97.88 110 MET A CA 1
ATOM 890 C C . MET A 1 110 ? -11.148 7.432 2.579 1.00 97.88 110 MET A C 1
ATOM 892 O O . MET A 1 110 ? -10.985 6.898 1.481 1.00 97.88 110 MET A O 1
ATOM 896 N N . GLY A 1 111 ? -11.295 8.754 2.707 1.00 98.00 111 GLY A N 1
ATOM 897 C CA . GLY A 1 111 ? -11.267 9.672 1.565 1.00 98.00 111 GLY A CA 1
ATOM 898 C C . GLY A 1 111 ? -9.963 9.573 0.768 1.00 98.00 111 GL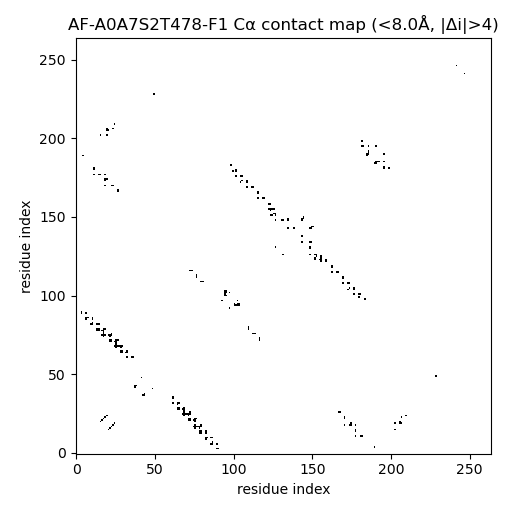Y A C 1
ATOM 899 O O . GLY A 1 111 ? -9.986 9.481 -0.462 1.00 98.00 111 GLY A O 1
ATOM 900 N N . LEU A 1 112 ? -8.823 9.506 1.459 1.00 98.00 112 LEU A N 1
ATOM 901 C CA . LEU A 1 112 ? -7.522 9.328 0.821 1.00 98.00 112 LEU A CA 1
ATOM 902 C C . LEU A 1 112 ? -7.356 7.941 0.182 1.00 98.00 112 LEU A C 1
ATOM 904 O O . LEU A 1 112 ? -6.755 7.858 -0.887 1.00 98.00 112 LEU A O 1
ATOM 908 N N . CYS A 1 113 ? -7.900 6.868 0.768 1.00 97.94 113 CYS A N 1
ATOM 909 C CA . CYS A 1 113 ? -7.907 5.533 0.156 1.00 97.94 113 CYS A CA 1
ATOM 910 C C . CYS A 1 113 ? -8.676 5.526 -1.172 1.00 97.94 113 CYS A C 1
ATOM 912 O O . CYS A 1 113 ? -8.175 5.009 -2.172 1.00 97.94 113 CYS A O 1
ATOM 914 N N . TYR A 1 114 ? -9.861 6.140 -1.215 1.00 98.31 114 TYR A N 1
ATOM 915 C CA . TYR A 1 114 ? -10.625 6.280 -2.458 1.00 98.31 114 TYR A CA 1
ATOM 916 C C . TYR A 1 114 ? -9.883 7.121 -3.491 1.00 98.31 114 TYR A C 1
ATOM 918 O O . TYR A 1 114 ? -9.809 6.740 -4.660 1.00 98.31 114 TYR A O 1
ATOM 926 N N . PHE A 1 115 ? -9.286 8.234 -3.064 1.00 98.00 115 PHE A N 1
ATOM 927 C CA . PHE A 1 115 ? -8.476 9.065 -3.946 1.00 98.00 115 PHE A CA 1
ATOM 928 C C . PHE A 1 115 ? -7.265 8.295 -4.498 1.00 98.00 115 PHE A C 1
ATOM 930 O O . PHE A 1 115 ? -6.994 8.359 -5.693 1.00 98.00 115 PHE A O 1
ATOM 937 N N . GLN A 1 116 ? -6.582 7.498 -3.672 1.00 97.38 116 GLN A N 1
ATOM 938 C CA . GLN A 1 116 ? -5.502 6.603 -4.098 1.00 97.38 116 GLN A CA 1
ATOM 939 C C . GLN A 1 116 ? -5.970 5.555 -5.113 1.00 97.38 116 GLN A C 1
ATOM 941 O O . GLN A 1 116 ? -5.302 5.352 -6.130 1.00 97.38 116 GLN A O 1
ATOM 946 N N . GLY A 1 117 ? -7.123 4.927 -4.875 1.00 96.25 117 GLY A N 1
ATOM 947 C CA . GLY A 1 117 ? -7.732 3.988 -5.816 1.00 96.25 117 GLY A CA 1
ATOM 948 C C . GLY A 1 117 ? -8.048 4.648 -7.158 1.00 96.25 117 GLY A C 1
ATOM 949 O O . GLY A 1 117 ? -7.675 4.122 -8.207 1.00 96.25 117 GLY A O 1
ATOM 950 N N . LEU A 1 118 ? -8.646 5.844 -7.132 1.00 97.12 118 LEU A N 1
ATOM 951 C CA . LEU A 1 118 ? -8.940 6.621 -8.335 1.00 97.12 118 LEU A CA 1
ATOM 952 C C . LEU A 1 118 ? -7.662 7.003 -9.088 1.00 97.12 118 LEU A C 1
ATOM 954 O O . LEU A 1 118 ? -7.606 6.814 -10.301 1.00 97.12 118 LEU A O 1
ATOM 958 N N . LEU A 1 119 ? -6.625 7.470 -8.380 1.00 95.62 119 LEU A N 1
ATOM 959 C CA . LEU A 1 119 ? -5.307 7.718 -8.966 1.00 95.62 119 LEU A CA 1
ATOM 960 C C . LEU A 1 119 ? -4.790 6.464 -9.678 1.00 95.62 119 LEU A C 1
ATOM 962 O O . LEU A 1 119 ? -4.374 6.550 -10.830 1.00 95.62 119 LEU A O 1
ATOM 966 N N . GLY A 1 120 ? -4.881 5.295 -9.040 1.00 94.81 120 GLY A N 1
ATOM 967 C CA . GLY A 1 120 ? -4.512 4.013 -9.643 1.00 94.81 120 GLY A CA 1
ATOM 968 C C . GLY A 1 120 ? -5.267 3.695 -10.941 1.00 94.81 120 GLY A C 1
ATOM 969 O O . GLY A 1 120 ? -4.664 3.178 -11.882 1.00 94.81 120 GLY A O 1
ATOM 970 N N . VAL A 1 121 ? -6.553 4.051 -11.030 1.00 95.44 121 VAL A N 1
ATOM 971 C CA . VAL A 1 121 ? -7.378 3.873 -12.241 1.00 95.44 121 VAL A CA 1
ATOM 972 C C . VAL A 1 121 ? -6.966 4.837 -13.355 1.00 95.44 121 VAL A C 1
ATOM 974 O O . VAL A 1 121 ? -6.842 4.422 -14.506 1.00 95.44 121 VAL A O 1
ATOM 977 N N . VAL A 1 122 ? -6.691 6.105 -13.030 1.00 95.81 122 VAL A N 1
ATOM 978 C CA . VAL A 1 122 ? -6.256 7.123 -14.011 1.00 95.81 122 VAL A CA 1
ATOM 979 C C . VAL A 1 122 ? -4.757 7.063 -14.329 1.00 95.81 122 VAL A C 1
ATOM 981 O O . VAL A 1 122 ? -4.205 7.989 -14.929 1.00 95.81 122 VAL A O 1
ATOM 984 N N . ARG A 1 123 ? -4.080 5.973 -13.944 1.00 94.06 123 ARG A N 1
ATOM 985 C CA . ARG A 1 123 ? -2.651 5.742 -14.181 1.00 94.06 123 ARG A CA 1
ATOM 986 C C . ARG A 1 123 ? -2.306 5.993 -15.661 1.00 94.06 123 ARG A C 1
ATOM 988 O O . ARG A 1 123 ? -2.830 5.292 -16.531 1.00 94.06 123 ARG A O 1
ATOM 995 N N . PRO A 1 124 ? -1.383 6.926 -15.976 1.00 92.62 124 PRO A N 1
ATOM 996 C CA . PRO A 1 124 ? -0.988 7.212 -17.356 1.00 92.62 124 PRO A CA 1
ATOM 997 C C . PRO A 1 124 ? -0.491 5.954 -18.072 1.00 92.62 124 PRO A C 1
ATOM 999 O O . PRO A 1 124 ? 0.156 5.114 -17.450 1.00 92.62 124 PRO A O 1
ATOM 1002 N N . LYS A 1 125 ? -0.750 5.801 -19.374 1.00 90.25 125 LYS A N 1
ATOM 1003 C CA . LYS A 1 125 ? -0.261 4.636 -20.135 1.00 90.25 125 LYS A CA 1
ATOM 1004 C C . LYS A 1 125 ? 1.278 4.597 -20.164 1.00 90.25 125 LYS A C 1
ATOM 1006 O O . LYS A 1 125 ? 1.901 5.659 -20.211 1.00 90.25 125 LYS A O 1
ATOM 1011 N N . PRO A 1 126 ? 1.901 3.403 -20.129 1.00 86.19 126 PRO A N 1
ATOM 1012 C CA . PRO A 1 126 ? 3.346 3.290 -20.298 1.00 86.19 126 PRO A CA 1
ATOM 1013 C C . PRO A 1 126 ? 3.758 3.783 -21.692 1.00 86.19 126 PRO A C 1
ATOM 1015 O O . PRO A 1 126 ? 3.031 3.576 -22.663 1.00 86.19 126 PRO A O 1
ATOM 1018 N N . VAL A 1 127 ? 4.921 4.429 -21.775 1.00 84.88 127 VAL A N 1
ATOM 1019 C CA . VAL A 1 127 ? 5.543 4.812 -23.050 1.00 84.88 127 VAL A CA 1
ATOM 1020 C C . VAL A 1 127 ? 6.117 3.550 -23.694 1.00 84.88 127 VAL A C 1
ATOM 1022 O O . VAL A 1 127 ? 6.779 2.758 -23.020 1.00 84.88 127 VAL A O 1
ATOM 1025 N N . SER A 1 128 ? 5.824 3.331 -24.974 1.00 84.56 128 SER A N 1
ATOM 1026 C CA . SER A 1 128 ? 6.305 2.156 -25.709 1.00 84.56 128 SER A CA 1
ATOM 1027 C C . SER A 1 128 ? 7.825 2.200 -25.919 1.00 84.56 128 SER A C 1
ATOM 1029 O O . SER A 1 128 ? 8.439 3.268 -25.908 1.00 84.56 128 SER A O 1
ATOM 1031 N N . GLN A 1 129 ? 8.452 1.037 -26.131 1.00 79.44 129 GLN A N 1
ATOM 1032 C CA . GLN A 1 129 ? 9.889 0.978 -26.435 1.00 79.44 129 GLN A CA 1
ATOM 1033 C C . GLN A 1 129 ? 10.234 1.718 -27.734 1.00 79.44 129 GLN A C 1
ATOM 1035 O O . GLN A 1 129 ? 11.270 2.372 -27.796 1.00 79.44 129 GLN A O 1
ATOM 1040 N N . GLU A 1 130 ? 9.348 1.679 -28.731 1.00 81.62 130 GLU A N 1
ATOM 1041 C CA . GLU A 1 130 ? 9.500 2.422 -29.986 1.00 81.62 130 GLU A CA 1
ATOM 1042 C C . GLU A 1 130 ? 9.510 3.936 -29.744 1.00 81.62 130 GLU A C 1
ATOM 1044 O O . GLU A 1 130 ? 10.404 4.638 -30.217 1.00 81.62 130 GLU A O 1
ATOM 1049 N N . GLU A 1 131 ? 8.573 4.447 -28.938 1.00 81.50 131 GLU A N 1
ATOM 1050 C CA . GLU A 1 131 ? 8.539 5.862 -28.551 1.00 81.50 131 GLU A CA 1
ATOM 1051 C C . GLU A 1 131 ? 9.794 6.265 -27.760 1.00 81.50 131 GLU A C 1
ATOM 1053 O O . GLU A 1 131 ? 10.325 7.354 -27.970 1.00 81.50 131 GLU A O 1
ATOM 1058 N N . MET A 1 132 ? 10.305 5.391 -26.886 1.00 77.62 132 MET A N 1
ATOM 1059 C CA . MET A 1 132 ? 11.554 5.637 -26.153 1.00 77.62 132 MET A CA 1
ATOM 1060 C C . MET A 1 132 ? 12.780 5.643 -27.078 1.00 77.62 132 MET A C 1
ATOM 1062 O O . MET A 1 132 ? 13.650 6.501 -26.926 1.00 77.62 132 MET A O 1
ATOM 1066 N N . ALA A 1 133 ? 12.840 4.749 -28.068 1.00 79.12 133 ALA A N 1
ATOM 1067 C CA . ALA A 1 133 ? 13.914 4.714 -29.061 1.00 79.12 133 ALA A CA 1
ATOM 1068 C C . ALA A 1 133 ? 13.937 5.993 -29.917 1.00 79.12 133 ALA A C 1
ATOM 1070 O O . ALA A 1 133 ? 15.003 6.560 -30.164 1.00 79.12 133 ALA A O 1
ATOM 1071 N N . MET A 1 134 ? 12.763 6.520 -30.288 1.00 75.69 134 MET A N 1
ATOM 1072 C CA . MET A 1 134 ? 12.655 7.798 -31.004 1.00 75.69 134 MET A CA 1
ATOM 1073 C C . MET A 1 134 ? 13.167 8.991 -30.180 1.00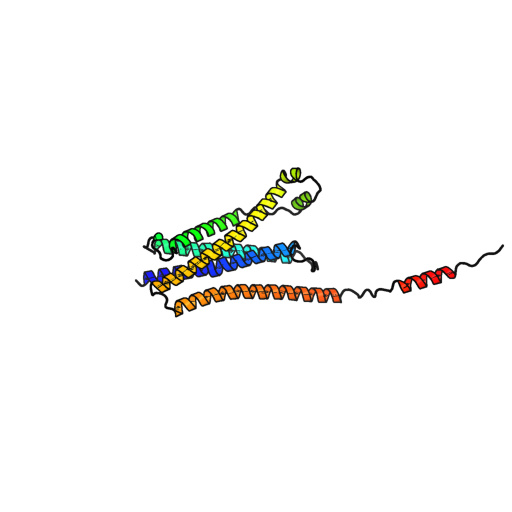 75.69 134 MET A C 1
ATOM 1075 O O . MET A 1 134 ? 13.708 9.942 -30.748 1.00 75.69 134 MET A O 1
ATOM 1079 N N . LEU A 1 135 ? 13.053 8.945 -28.847 1.00 73.06 135 LEU A N 1
ATOM 1080 C CA . LEU A 1 135 ? 13.592 9.979 -27.955 1.00 73.06 135 LEU A CA 1
ATOM 1081 C C . LEU A 1 135 ? 15.123 9.940 -27.835 1.00 73.06 135 LEU A C 1
ATOM 1083 O O . LEU A 1 135 ? 15.722 10.973 -27.524 1.00 73.06 135 LEU A O 1
ATOM 1087 N N . GLY A 1 136 ? 15.757 8.798 -28.114 1.00 71.31 136 GLY A N 1
ATOM 1088 C CA . GLY A 1 136 ? 17.216 8.646 -28.151 1.00 71.31 136 GLY A CA 1
ATOM 1089 C C . GLY A 1 136 ? 17.877 9.288 -29.378 1.00 71.31 136 GLY A C 1
ATOM 1090 O O . GLY A 1 136 ? 19.035 9.691 -29.309 1.00 71.31 136 GLY A O 1
ATOM 1091 N N . GLY A 1 137 ? 17.142 9.473 -30.481 1.00 69.12 137 GLY A N 1
ATOM 1092 C CA . GLY A 1 137 ? 17.650 10.136 -31.688 1.00 69.12 137 GLY A CA 1
ATOM 1093 C C . GLY A 1 137 ? 17.923 11.627 -31.448 1.00 69.12 137 GLY A C 1
ATOM 1094 O O . GLY A 1 137 ? 17.089 12.320 -30.867 1.00 69.12 137 GLY A O 1
ATOM 1095 N N . GLY A 1 138 ? 19.084 12.135 -31.874 1.00 64.25 138 GLY A N 1
ATOM 1096 C CA . GLY A 1 138 ? 19.674 13.448 -31.539 1.00 64.25 138 GLY A CA 1
ATOM 1097 C C . GLY A 1 138 ? 18.930 14.733 -31.954 1.00 64.25 138 GLY A C 1
ATOM 1098 O O . GLY A 1 138 ? 19.569 15.722 -32.290 1.00 64.25 138 GLY A O 1
ATOM 1099 N N . LYS A 1 139 ? 17.593 14.772 -31.937 1.00 62.56 139 LYS A N 1
ATOM 1100 C CA . LYS A 1 139 ? 16.819 16.016 -32.096 1.00 62.56 139 LYS A CA 1
ATOM 1101 C C . LYS A 1 139 ? 16.884 16.868 -30.815 1.00 62.56 139 LYS A C 1
ATOM 1103 O O . LYS A 1 139 ? 16.906 16.331 -29.707 1.00 62.56 139 LYS A O 1
ATOM 1108 N N . GLY A 1 140 ? 16.908 18.195 -30.957 1.00 72.06 140 GLY A N 1
ATOM 1109 C CA . GLY A 1 140 ? 17.046 19.137 -29.836 1.00 72.06 140 GLY A CA 1
ATOM 1110 C C . GLY A 1 140 ? 15.909 19.056 -28.803 1.00 72.06 140 GLY A C 1
ATOM 1111 O O . GLY A 1 140 ? 14.757 18.783 -29.153 1.00 72.06 140 GLY A O 1
ATOM 1112 N N . LEU A 1 141 ? 16.228 19.332 -27.532 1.00 71.25 141 LEU A N 1
ATOM 1113 C CA . LEU A 1 141 ? 15.352 19.193 -26.352 1.00 71.25 141 LEU A CA 1
ATOM 1114 C C . LEU A 1 141 ? 13.976 19.871 -26.511 1.00 71.25 141 LEU A C 1
ATOM 1116 O O . LEU A 1 141 ? 12.954 19.280 -26.176 1.00 71.25 141 LEU A O 1
ATOM 1120 N N . LEU A 1 142 ? 13.934 21.077 -27.085 1.00 71.06 142 LEU A N 1
ATOM 1121 C CA . LEU A 1 142 ? 12.700 21.843 -27.322 1.00 71.06 142 LEU A CA 1
ATOM 1122 C C . LEU A 1 142 ? 11.744 21.155 -28.310 1.00 71.06 142 LEU A C 1
ATOM 1124 O O . LEU A 1 142 ? 10.532 21.144 -28.100 1.00 71.06 142 LEU A O 1
ATOM 1128 N N . SER A 1 143 ? 12.282 20.520 -29.356 1.00 64.94 143 SER A N 1
ATOM 1129 C CA . SER A 1 143 ? 11.473 19.753 -30.313 1.00 64.94 143 SER A CA 1
ATOM 1130 C C . SER A 1 143 ? 10.919 18.466 -29.693 1.00 64.94 143 SER A C 1
ATOM 1132 O O . SER A 1 143 ? 9.794 18.077 -29.994 1.00 64.94 143 SER A O 1
ATOM 1134 N N . LYS A 1 144 ? 11.672 17.857 -28.765 1.00 64.19 144 LYS A N 1
ATOM 1135 C CA . LYS A 1 144 ? 11.267 16.667 -28.005 1.00 64.19 144 LYS A CA 1
ATOM 1136 C C . LYS A 1 144 ? 10.234 16.986 -26.922 1.00 64.19 144 LYS A C 1
ATOM 1138 O O . LYS A 1 144 ? 9.330 16.190 -26.710 1.00 64.19 144 LYS A O 1
ATOM 1143 N N . LEU A 1 145 ? 10.314 18.155 -26.282 1.00 65.75 145 LEU A N 1
ATOM 1144 C CA . LEU A 1 145 ? 9.328 18.616 -25.293 1.00 65.75 145 LEU A CA 1
ATOM 1145 C C . LEU A 1 145 ? 7.956 18.903 -25.917 1.00 65.75 145 LEU A C 1
ATOM 1147 O O . LEU A 1 145 ? 6.933 18.646 -25.289 1.00 65.75 145 LEU A O 1
ATOM 1151 N N . ARG A 1 146 ? 7.923 19.387 -27.166 1.00 64.94 146 ARG A N 1
ATOM 1152 C CA . ARG A 1 146 ? 6.674 19.567 -27.926 1.00 64.94 146 ARG A CA 1
ATOM 1153 C C . ARG A 1 146 ? 6.060 18.232 -28.366 1.00 64.94 146 ARG A C 1
ATOM 1155 O O . ARG A 1 146 ? 4.866 18.169 -28.649 1.00 64.94 146 ARG A O 1
ATOM 1162 N N . GLN A 1 147 ? 6.857 17.165 -28.424 1.00 63.12 147 GLN A N 1
ATOM 1163 C CA . GLN A 1 147 ? 6.376 15.827 -28.738 1.00 63.12 147 GLN A CA 1
ATOM 1164 C C . GLN A 1 147 ? 5.788 15.178 -27.474 1.00 63.12 147 GLN A C 1
ATOM 1166 O O . GLN A 1 147 ? 6.438 15.052 -26.437 1.00 63.12 147 GLN A O 1
ATOM 1171 N N . GLY A 1 148 ? 4.545 14.703 -27.575 1.00 75.81 148 GLY A N 1
ATOM 1172 C CA . GLY A 1 148 ? 3.811 14.065 -26.476 1.00 75.81 148 GLY A CA 1
ATOM 1173 C C . GLY A 1 148 ? 4.489 12.896 -25.721 1.00 75.81 148 GLY A C 1
ATOM 1174 O O . GLY A 1 148 ? 4.050 12.621 -24.602 1.00 75.81 148 GLY A O 1
ATOM 1175 N N . PRO A 1 149 ? 5.515 12.172 -26.230 1.00 80.19 149 PRO A N 1
ATOM 1176 C CA . PRO A 1 149 ? 6.188 11.112 -25.471 1.00 80.19 149 PRO A CA 1
ATOM 1177 C C . PRO A 1 149 ? 6.960 11.593 -24.232 1.00 80.19 149 PRO A C 1
ATOM 1179 O O . PRO A 1 149 ? 6.838 10.958 -23.186 1.00 80.19 149 PRO A O 1
ATOM 1182 N N . VAL A 1 150 ? 7.699 12.713 -24.297 1.00 81.06 150 VAL A N 1
ATOM 1183 C CA . VAL A 1 150 ? 8.478 13.211 -23.138 1.00 81.06 150 VAL A CA 1
ATOM 1184 C C . VAL A 1 150 ? 7.548 13.647 -22.015 1.00 81.06 150 VAL A C 1
ATOM 1186 O O . VAL A 1 150 ? 7.736 13.253 -20.867 1.00 81.06 150 VAL A O 1
ATOM 1189 N N . LEU A 1 151 ? 6.504 14.410 -22.352 1.00 84.50 151 LEU A N 1
ATOM 1190 C CA . LEU A 1 151 ? 5.509 14.843 -21.376 1.00 84.50 151 LEU A CA 1
ATOM 1191 C C . LEU A 1 151 ? 4.841 13.640 -20.698 1.00 84.50 151 LEU A C 1
ATOM 1193 O O . LEU A 1 151 ? 4.732 13.618 -19.477 1.00 84.50 151 LEU A O 1
ATOM 1197 N N . ARG A 1 152 ? 4.450 12.609 -21.462 1.00 88.12 152 ARG A N 1
ATOM 1198 C CA . ARG A 1 152 ? 3.869 11.378 -20.898 1.00 88.12 152 ARG A CA 1
ATOM 1199 C C . ARG A 1 152 ? 4.846 10.629 -19.999 1.00 88.12 152 ARG A C 1
ATOM 1201 O O . ARG A 1 152 ? 4.424 10.154 -18.950 1.00 88.12 152 ARG A O 1
ATOM 1208 N N . LEU A 1 153 ? 6.125 10.549 -20.366 1.00 87.62 153 LEU A N 1
ATOM 1209 C CA . LEU A 1 153 ? 7.153 9.933 -19.526 1.00 87.62 153 LEU A CA 1
ATOM 1210 C C . LEU A 1 153 ? 7.301 10.679 -18.193 1.00 87.62 153 LEU A C 1
ATOM 1212 O O . LEU A 1 153 ? 7.274 10.051 -17.134 1.00 87.62 153 LEU A O 1
ATOM 1216 N N . CYS A 1 154 ? 7.398 12.011 -18.237 1.00 89.19 154 CYS A N 1
ATOM 1217 C CA . CYS A 1 154 ? 7.468 12.852 -17.042 1.00 89.19 154 CYS A CA 1
ATOM 1218 C C . CYS A 1 154 ? 6.215 12.692 -16.177 1.00 89.19 154 CYS A C 1
ATOM 1220 O O . CYS A 1 154 ? 6.331 12.386 -14.995 1.00 89.19 154 CYS A O 1
ATOM 1222 N N . LEU A 1 155 ? 5.023 12.807 -16.772 1.00 91.44 155 LEU A N 1
ATOM 1223 C CA . LEU A 1 155 ? 3.750 12.618 -16.074 1.00 91.44 155 LEU A CA 1
ATOM 1224 C C . LEU A 1 155 ? 3.662 11.241 -15.423 1.00 91.44 155 LEU A C 1
ATOM 1226 O O . LEU A 1 155 ? 3.239 11.132 -14.278 1.00 91.44 155 LEU A O 1
ATOM 1230 N N . ARG A 1 156 ? 4.090 10.191 -16.126 1.00 91.69 156 ARG A N 1
ATOM 1231 C CA . ARG A 1 156 ? 4.083 8.827 -15.608 1.00 91.69 156 ARG A CA 1
ATOM 1232 C C . ARG A 1 156 ? 5.029 8.665 -14.419 1.00 91.69 156 ARG A C 1
ATOM 1234 O O . ARG A 1 156 ? 4.634 8.073 -13.420 1.00 91.69 156 ARG A O 1
ATOM 1241 N N . ARG A 1 157 ? 6.241 9.220 -14.496 1.00 90.44 157 ARG A N 1
ATOM 1242 C CA . ARG A 1 157 ? 7.229 9.165 -13.409 1.00 90.44 157 ARG A CA 1
ATOM 1243 C C . ARG A 1 157 ? 6.784 9.977 -12.192 1.00 90.44 157 ARG A C 1
ATOM 1245 O O . ARG A 1 157 ? 6.876 9.488 -11.068 1.00 90.44 157 ARG A O 1
ATOM 1252 N N . SER A 1 158 ? 6.264 11.185 -12.410 1.00 93.25 158 SER A N 1
ATOM 1253 C CA . SER A 1 158 ? 5.671 12.014 -11.356 1.00 93.25 158 SER A CA 1
ATOM 1254 C C . SER A 1 158 ? 4.485 11.307 -10.707 1.00 93.25 158 SER A C 1
ATOM 1256 O O . SER A 1 158 ? 4.401 11.265 -9.484 1.00 93.25 158 SER A O 1
ATOM 1258 N N . PHE A 1 159 ? 3.611 10.695 -11.509 1.00 95.50 159 PHE A N 1
ATOM 1259 C CA . PHE A 1 159 ? 2.491 9.898 -11.022 1.00 95.50 159 PHE A CA 1
ATOM 1260 C C . PHE A 1 159 ? 2.966 8.732 -10.146 1.00 95.50 159 PHE A C 1
ATOM 1262 O O . PHE A 1 159 ? 2.470 8.579 -9.038 1.00 95.50 159 PHE A O 1
ATOM 1269 N N . GLU A 1 160 ? 3.936 7.932 -10.600 1.00 92.81 160 GLU A N 1
ATOM 1270 C CA . GLU A 1 160 ? 4.463 6.790 -9.836 1.00 92.81 160 GLU A CA 1
ATOM 1271 C C . GLU A 1 160 ? 5.060 7.227 -8.494 1.00 92.81 160 GLU A C 1
ATOM 1273 O O . GLU A 1 160 ? 4.801 6.597 -7.467 1.00 92.81 160 GLU A O 1
ATOM 1278 N N . TYR A 1 161 ? 5.809 8.333 -8.485 1.00 93.44 161 TYR A N 1
ATOM 1279 C CA . TYR A 1 161 ? 6.367 8.896 -7.259 1.00 93.44 161 TYR A CA 1
ATOM 1280 C C . TYR A 1 161 ? 5.273 9.382 -6.301 1.00 93.44 161 TYR A C 1
ATOM 1282 O O . TYR A 1 161 ? 5.249 8.972 -5.141 1.00 93.44 161 TYR A O 1
ATOM 1290 N N . LEU A 1 162 ? 4.343 10.209 -6.787 1.00 95.62 162 LEU A N 1
ATOM 1291 C CA . LEU A 1 162 ? 3.254 10.757 -5.977 1.00 95.62 162 LEU A CA 1
ATOM 1292 C C . LEU A 1 162 ? 2.337 9.656 -5.441 1.00 95.62 162 LEU A C 1
ATOM 1294 O O . LEU A 1 162 ? 1.999 9.670 -4.261 1.00 95.62 162 LEU A O 1
ATOM 1298 N N . HIS A 1 163 ? 1.977 8.680 -6.275 1.00 95.81 163 HIS A N 1
ATOM 1299 C CA . HIS A 1 163 ? 1.176 7.528 -5.872 1.00 95.81 163 HIS A CA 1
ATOM 1300 C C . HIS A 1 163 ? 1.899 6.705 -4.797 1.00 95.81 163 HIS A C 1
ATOM 1302 O O . HIS A 1 163 ? 1.304 6.376 -3.776 1.00 95.81 163 HIS A O 1
ATOM 1308 N N . SER A 1 164 ? 3.204 6.449 -4.958 1.00 95.19 164 SER A N 1
ATOM 1309 C CA . SER A 1 164 ? 3.990 5.717 -3.956 1.00 95.19 164 SER A CA 1
ATOM 1310 C C . SER A 1 164 ? 4.085 6.457 -2.618 1.00 95.19 164 SER A C 1
ATOM 1312 O O . SER A 1 164 ? 3.869 5.854 -1.566 1.00 95.19 164 SER A O 1
ATOM 1314 N N . VAL A 1 165 ? 4.402 7.756 -2.634 1.00 96.00 165 VAL A N 1
ATOM 1315 C CA . VAL A 1 165 ? 4.528 8.563 -1.410 1.00 96.00 165 VAL A CA 1
ATOM 1316 C C . VAL A 1 165 ? 3.181 8.680 -0.707 1.00 96.00 165 VAL A C 1
ATOM 1318 O O . VAL A 1 165 ? 3.089 8.404 0.488 1.00 96.00 165 VAL A O 1
ATOM 1321 N N . LEU A 1 166 ? 2.126 9.031 -1.442 1.00 96.56 166 LEU A N 1
ATOM 1322 C CA . LEU A 1 166 ? 0.800 9.198 -0.863 1.00 96.56 166 LEU A CA 1
ATOM 1323 C C . LEU A 1 166 ? 0.250 7.866 -0.335 1.00 96.56 166 LEU A C 1
ATOM 1325 O O . LEU A 1 166 ? -0.263 7.840 0.777 1.00 96.56 166 LEU A O 1
ATOM 1329 N N . GLY A 1 167 ? 0.450 6.747 -1.038 1.00 96.00 167 GLY A N 1
ATOM 1330 C CA . GLY A 1 167 ? 0.082 5.419 -0.540 1.00 96.00 167 GLY A CA 1
ATOM 1331 C C . GLY A 1 167 ? 0.739 5.069 0.804 1.00 96.00 167 GLY A C 1
ATOM 1332 O O . GLY A 1 167 ? 0.075 4.536 1.692 1.00 96.00 167 GLY A O 1
ATOM 1333 N N . LYS A 1 168 ? 2.014 5.434 1.010 1.00 96.06 168 LYS A N 1
ATOM 1334 C CA . LYS A 1 168 ? 2.704 5.253 2.305 1.00 96.06 168 LYS A CA 1
ATOM 1335 C C . LYS A 1 168 ? 2.111 6.127 3.406 1.00 96.06 168 LYS A C 1
ATOM 1337 O O . LYS A 1 168 ? 1.949 5.652 4.526 1.00 96.06 168 LYS A O 1
ATOM 1342 N N . VAL A 1 169 ? 1.775 7.379 3.092 1.00 97.38 169 VAL A N 1
ATOM 1343 C CA . VAL A 1 169 ? 1.122 8.292 4.043 1.00 97.38 169 VAL A CA 1
ATOM 1344 C C . VAL A 1 169 ? -0.247 7.749 4.450 1.00 97.38 169 VAL A C 1
ATOM 1346 O O . VAL A 1 169 ? -0.532 7.667 5.640 1.00 97.38 169 VAL A O 1
ATOM 1349 N N . VAL A 1 170 ? -1.066 7.310 3.490 1.00 97.62 170 VAL A N 1
ATOM 1350 C CA . VAL A 1 170 ? -2.382 6.709 3.765 1.00 97.62 170 VAL A CA 1
ATOM 1351 C C . VAL A 1 170 ? -2.253 5.467 4.638 1.00 97.62 170 VAL A C 1
ATOM 1353 O O . VAL A 1 170 ? -2.983 5.334 5.616 1.00 97.62 170 VAL A O 1
ATOM 1356 N N . LEU A 1 171 ? -1.297 4.587 4.332 1.00 96.62 171 LEU A N 1
ATOM 1357 C CA . LEU A 1 171 ? -1.030 3.399 5.136 1.00 96.62 171 LEU A CA 1
ATOM 1358 C C . LEU A 1 171 ? -0.625 3.765 6.571 1.00 96.62 171 LEU A C 1
ATOM 1360 O O . LEU A 1 171 ? -1.180 3.211 7.514 1.00 96.62 171 LEU A O 1
ATOM 1364 N N . ALA A 1 172 ? 0.288 4.722 6.750 1.00 96.50 172 ALA A N 1
ATOM 1365 C CA . ALA A 1 172 ? 0.710 5.175 8.074 1.00 96.50 172 ALA A CA 1
ATOM 1366 C C . ALA A 1 172 ? -0.459 5.766 8.879 1.00 96.50 172 ALA A C 1
ATOM 1368 O O . ALA A 1 172 ? -0.670 5.380 10.027 1.00 96.50 172 ALA A O 1
ATOM 1369 N N . LEU A 1 173 ? -1.258 6.648 8.268 1.00 97.38 173 LEU A N 1
ATOM 1370 C CA . LEU A 1 173 ? -2.443 7.227 8.906 1.00 97.38 173 LEU A CA 1
ATOM 1371 C C . LEU A 1 173 ? -3.490 6.160 9.242 1.00 97.38 173 LEU A C 1
ATOM 1373 O O . LEU A 1 173 ? -4.080 6.208 10.3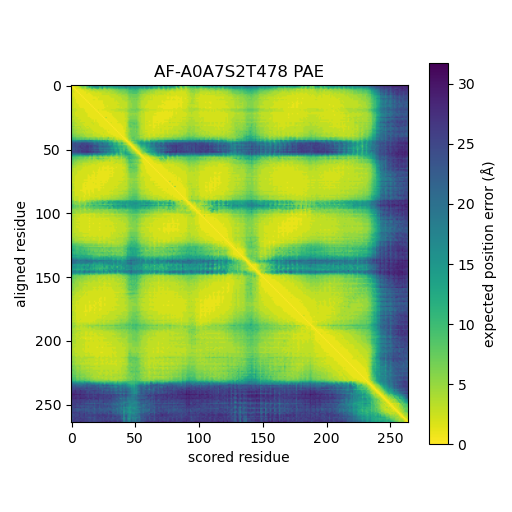17 1.00 97.38 173 LEU A O 1
ATOM 1377 N N . GLY A 1 174 ? -3.698 5.178 8.361 1.00 96.44 174 GLY A N 1
ATOM 1378 C CA . GLY A 1 174 ? -4.612 4.062 8.595 1.00 96.44 174 GLY A CA 1
ATOM 1379 C C . GLY A 1 174 ? -4.178 3.174 9.760 1.00 96.44 174 GLY A C 1
ATOM 1380 O O . GLY A 1 174 ? -5.007 2.815 10.595 1.00 96.44 174 GLY A O 1
ATOM 1381 N N . LEU A 1 175 ? -2.879 2.882 9.876 1.00 95.25 175 LEU A N 1
ATOM 1382 C CA . LEU A 1 175 ? -2.318 2.144 11.013 1.00 95.25 175 LEU A CA 1
ATOM 1383 C C . LEU A 1 175 ? -2.465 2.931 12.319 1.00 95.25 175 LEU A C 1
ATOM 1385 O O . LEU A 1 175 ? -2.946 2.378 13.306 1.00 95.25 175 LEU A O 1
ATOM 1389 N N . ILE A 1 176 ? -2.126 4.227 12.315 1.00 95.94 176 ILE A N 1
ATOM 1390 C CA . ILE A 1 176 ? -2.350 5.115 13.467 1.00 95.94 176 ILE A CA 1
ATOM 1391 C C . ILE A 1 176 ? -3.826 5.084 13.865 1.00 95.94 176 ILE A C 1
ATOM 1393 O O . ILE A 1 176 ? -4.134 4.920 15.043 1.00 95.94 176 ILE A O 1
ATOM 1397 N N . ASN A 1 177 ? -4.741 5.177 12.897 1.00 96.31 177 ASN A N 1
ATOM 1398 C CA . ASN A 1 177 ? -6.171 5.145 13.170 1.00 96.31 177 ASN A CA 1
ATOM 1399 C C . ASN A 1 177 ? -6.628 3.801 13.761 1.00 96.31 177 ASN A C 1
ATOM 1401 O O . ASN A 1 177 ? -7.455 3.782 14.668 1.00 96.31 177 ASN A O 1
ATOM 1405 N N . CYS A 1 178 ? -6.069 2.675 13.309 1.00 95.50 178 CYS A N 1
ATOM 1406 C CA . CYS A 1 178 ? -6.351 1.368 13.909 1.00 95.50 178 CYS A CA 1
ATOM 1407 C C . CYS A 1 178 ? -5.909 1.324 15.379 1.00 95.50 178 CYS A C 1
ATOM 1409 O O . CYS A 1 178 ? -6.692 0.938 16.246 1.00 95.50 178 CYS A O 1
ATOM 1411 N N . PHE A 1 179 ? -4.688 1.773 15.685 1.00 94.56 179 PHE A N 1
ATOM 1412 C CA . PHE A 1 179 ? -4.164 1.741 17.053 1.00 94.56 179 PHE A CA 1
ATOM 1413 C C . PHE A 1 179 ? -4.842 2.750 17.989 1.00 94.56 179 PHE A C 1
ATOM 1415 O O . PHE A 1 179 ? -5.057 2.427 19.157 1.00 94.56 179 PHE A O 1
ATOM 1422 N N . THR A 1 180 ? -5.259 3.928 17.506 1.00 94.69 180 THR A N 1
ATOM 1423 C CA . THR A 1 180 ? -6.103 4.834 18.310 1.00 94.69 180 THR A CA 1
ATOM 1424 C C . THR A 1 180 ? -7.470 4.218 18.597 1.00 94.69 180 THR A C 1
ATOM 1426 O O . THR A 1 180 ? -7.998 4.406 19.692 1.00 94.69 180 THR A O 1
ATOM 1429 N N . GLY A 1 181 ? -8.013 3.422 17.669 1.00 93.12 181 GLY A N 1
ATOM 1430 C CA . GLY A 1 181 ? -9.221 2.626 17.887 1.00 93.12 181 GLY A CA 1
ATOM 1431 C C . GLY A 1 181 ? -9.047 1.589 18.999 1.00 93.12 181 GLY A C 1
ATOM 1432 O O . GLY A 1 181 ? -9.872 1.526 19.908 1.00 93.12 181 GLY A O 1
ATOM 1433 N N . VAL A 1 182 ? -7.943 0.834 18.991 1.00 93.25 182 VAL A N 1
ATOM 1434 C CA . VAL A 1 182 ? -7.615 -0.136 20.057 1.00 93.25 182 VAL A CA 1
ATOM 1435 C C . VAL A 1 182 ? -7.437 0.562 21.410 1.00 93.25 182 VAL A C 1
ATOM 1437 O O . VAL A 1 182 ? -7.998 0.119 22.412 1.00 93.25 182 VAL A O 1
ATOM 1440 N N . ALA A 1 183 ? -6.726 1.692 21.450 1.00 92.69 183 ALA A N 1
ATOM 1441 C CA . ALA A 1 183 ? -6.570 2.485 22.671 1.00 92.69 183 ALA A CA 1
ATOM 1442 C C . ALA A 1 183 ? -7.922 2.979 23.216 1.00 92.69 183 ALA A C 1
ATOM 1444 O O . ALA A 1 183 ? -8.151 2.968 24.425 1.00 92.69 183 ALA A O 1
ATOM 1445 N N . LEU A 1 184 ? -8.846 3.350 22.327 1.00 91.38 184 LEU A N 1
ATOM 1446 C CA . LEU A 1 184 ? -10.205 3.734 22.695 1.00 91.38 184 LEU A CA 1
ATOM 1447 C C . LEU A 1 184 ? -11.009 2.5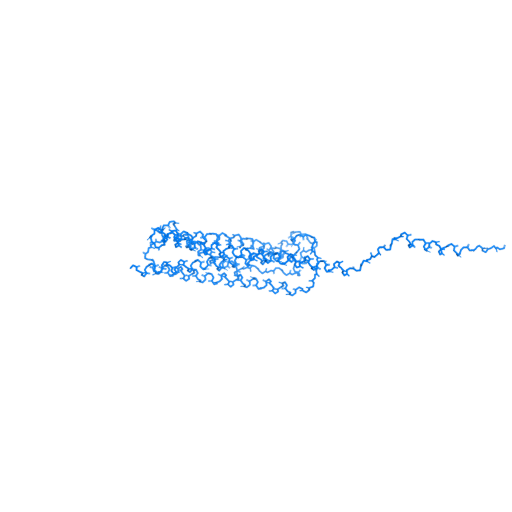46 23.247 1.00 91.38 184 LEU A C 1
ATOM 1449 O O . LEU A 1 184 ? -11.791 2.713 24.176 1.00 91.38 184 LEU A O 1
ATOM 1453 N N . MET A 1 185 ? -10.806 1.333 22.727 1.00 90.38 185 MET A N 1
ATOM 1454 C CA . MET A 1 185 ? -11.414 0.122 23.295 1.00 90.38 185 MET A CA 1
ATOM 1455 C C . MET A 1 185 ? -10.887 -0.190 24.704 1.00 90.38 185 MET A C 1
ATOM 1457 O O . MET A 1 185 ? -11.662 -0.650 25.545 1.00 90.38 185 MET A O 1
ATOM 1461 N N . LYS A 1 186 ? -9.613 0.115 24.990 1.00 92.12 186 LYS A N 1
ATOM 1462 C CA . LYS A 1 186 ? -9.063 0.063 26.354 1.00 92.12 186 LYS A CA 1
ATOM 1463 C C . LYS A 1 186 ? -9.715 1.110 27.260 1.00 92.12 186 LYS A C 1
ATOM 1465 O O . LYS A 1 186 ? -10.148 0.779 28.358 1.00 92.12 186 LYS A O 1
ATOM 1470 N N . SER A 1 187 ? -9.822 2.364 26.807 1.00 88.81 187 SER A N 1
ATOM 1471 C CA . SER A 1 187 ? -10.321 3.468 27.647 1.00 88.81 187 SER A CA 1
ATOM 1472 C C . SER A 1 187 ? -11.779 3.299 28.086 1.00 88.81 187 SER A C 1
ATOM 1474 O O . SER A 1 187 ? -12.150 3.763 29.161 1.00 88.81 187 SER A O 1
ATOM 1476 N N . ILE A 1 188 ? -12.596 2.594 27.298 1.00 87.81 188 ILE A N 1
ATOM 1477 C CA . ILE A 1 188 ? -13.994 2.270 27.635 1.00 87.81 188 ILE A CA 1
ATOM 1478 C C . ILE A 1 188 ? -14.153 0.956 28.422 1.00 87.81 188 ILE A C 1
ATOM 1480 O O . ILE A 1 188 ? -15.280 0.498 28.610 1.00 87.81 188 ILE A O 1
ATOM 1484 N N . GLY A 1 189 ? -13.046 0.331 28.839 1.00 87.62 189 GLY A N 1
ATOM 1485 C CA . GLY A 1 189 ? -13.038 -0.910 29.619 1.00 87.62 189 GLY A CA 1
ATOM 1486 C C . GLY A 1 189 ? -13.456 -2.158 28.840 1.00 87.62 189 GLY A C 1
ATOM 1487 O O . GLY A 1 189 ? -13.895 -3.127 29.450 1.00 87.62 189 GLY A O 1
ATOM 1488 N N . TYR A 1 190 ? -13.377 -2.137 27.503 1.00 86.69 190 TYR A N 1
ATOM 1489 C CA . TYR A 1 190 ? -13.749 -3.291 26.680 1.00 86.69 190 TYR A CA 1
ATOM 1490 C C . TYR A 1 190 ? -12.595 -4.278 26.489 1.00 86.69 190 TYR A C 1
ATOM 1492 O O . TYR A 1 190 ? -12.800 -5.485 26.572 1.00 86.69 190 TYR A O 1
ATOM 1500 N N . LEU A 1 191 ? -11.395 -3.762 26.219 1.00 90.12 191 LEU A N 1
ATOM 1501 C CA . LEU A 1 191 ? -10.173 -4.559 26.230 1.00 90.12 191 LEU A CA 1
ATOM 1502 C C . LEU A 1 191 ? -9.447 -4.307 27.547 1.00 90.12 191 LEU A C 1
ATOM 1504 O O . LEU A 1 191 ? -9.182 -3.157 27.904 1.00 90.12 191 LEU A O 1
ATOM 1508 N N . ASP A 1 192 ? -9.115 -5.386 28.240 1.00 93.19 192 ASP A N 1
ATOM 1509 C CA . ASP A 1 192 ? -8.109 -5.373 29.289 1.00 93.19 192 ASP A CA 1
ATOM 1510 C C . ASP A 1 192 ? -6.703 -5.222 28.682 1.00 93.19 192 ASP A C 1
ATOM 1512 O O . ASP A 1 192 ? -6.518 -5.110 27.464 1.00 93.19 192 ASP A O 1
ATOM 1516 N N . GLU A 1 193 ? -5.687 -5.158 29.541 1.00 92.69 193 GLU A N 1
ATOM 1517 C CA . GLU A 1 193 ? -4.304 -4.995 29.084 1.00 92.69 193 GLU A CA 1
ATOM 1518 C C . GLU A 1 193 ? -3.866 -6.172 28.209 1.00 92.69 193 GLU A C 1
ATOM 1520 O O . GLU A 1 193 ? -3.300 -5.957 27.138 1.00 92.69 193 GLU A O 1
ATOM 1525 N N . GLU A 1 194 ? -4.250 -7.391 28.591 1.00 94.38 194 GLU A N 1
ATOM 1526 C CA . GLU A 1 194 ? -3.966 -8.611 27.838 1.00 94.38 194 GLU A CA 1
ATOM 1527 C C . GLU A 1 194 ? -4.618 -8.596 26.443 1.00 94.38 194 GLU A C 1
ATOM 1529 O O . GLU A 1 194 ? -3.992 -8.977 25.451 1.00 94.38 194 GLU A O 1
ATOM 1534 N N . GLY A 1 195 ? -5.862 -8.127 26.320 1.00 92.69 195 GLY A N 1
ATOM 1535 C CA . GLY A 1 195 ? -6.560 -7.994 25.044 1.00 92.69 195 GLY A CA 1
ATOM 1536 C C . GLY A 1 195 ? -5.887 -6.995 24.101 1.00 92.69 195 GLY A C 1
ATOM 1537 O O . GLY A 1 195 ? -5.741 -7.275 22.906 1.00 92.69 195 GLY A O 1
ATOM 1538 N N . VAL A 1 196 ? -5.427 -5.855 24.627 1.00 92.50 196 VAL A N 1
ATOM 1539 C CA . VAL A 1 196 ? -4.650 -4.870 23.855 1.00 92.50 196 VAL A CA 1
ATOM 1540 C C . VAL A 1 196 ? -3.313 -5.453 23.413 1.00 92.50 196 VAL A C 1
ATOM 1542 O O . VAL A 1 196 ? -2.957 -5.330 22.240 1.00 92.50 196 VAL A O 1
ATOM 1545 N N . GLU A 1 197 ? -2.592 -6.114 24.320 1.00 93.19 197 GLU A N 1
ATOM 1546 C CA . GLU A 1 197 ? -1.314 -6.764 24.027 1.00 93.19 197 GLU A CA 1
ATOM 1547 C C . GLU A 1 197 ? -1.457 -7.838 22.952 1.00 93.19 197 GLU A C 1
ATOM 1549 O O . GLU A 1 197 ? -0.674 -7.861 22.005 1.00 93.19 197 GLU A O 1
ATOM 1554 N N . LYS A 1 198 ? -2.492 -8.682 23.030 1.00 94.50 198 LYS A N 1
ATOM 1555 C CA . LYS A 1 198 ? -2.776 -9.694 22.005 1.00 94.50 198 LYS A CA 1
ATOM 1556 C C . LYS A 1 198 ? -3.080 -9.055 20.655 1.00 94.50 198 LYS A C 1
ATOM 1558 O O . LYS A 1 198 ? -2.528 -9.491 19.647 1.00 94.50 198 LYS A O 1
ATOM 1563 N N . TRP A 1 199 ? -3.920 -8.020 20.606 1.00 94.81 199 TRP A N 1
ATOM 1564 C CA . TRP A 1 199 ? -4.250 -7.337 19.349 1.00 94.81 199 TRP A CA 1
ATOM 1565 C C . TRP A 1 199 ? -3.010 -6.687 18.720 1.00 94.81 199 TRP A C 1
ATOM 1567 O O . TRP A 1 199 ? -2.727 -6.867 17.530 1.00 94.81 199 TRP A O 1
ATOM 1577 N N . ALA A 1 200 ? -2.229 -5.963 19.523 1.00 92.75 200 ALA A N 1
ATOM 1578 C CA . ALA A 1 200 ? -0.968 -5.373 19.093 1.00 92.75 200 ALA A CA 1
ATOM 1579 C C . ALA A 1 200 ? 0.034 -6.453 18.652 1.00 92.75 200 ALA A C 1
ATOM 1581 O O . ALA A 1 200 ? 0.646 -6.331 17.595 1.00 92.75 200 ALA A O 1
ATOM 1582 N N . GLY A 1 201 ? 0.139 -7.552 19.397 1.00 93.25 201 GLY A N 1
ATOM 1583 C CA . GLY A 1 201 ? 1.000 -8.688 19.085 1.00 93.25 201 GLY A CA 1
ATOM 1584 C C . GLY A 1 201 ? 0.663 -9.334 17.743 1.00 93.25 201 GLY A C 1
ATOM 1585 O O . GLY A 1 201 ? 1.558 -9.533 16.925 1.00 93.25 201 GLY A O 1
ATOM 1586 N N . TRP A 1 202 ? -0.619 -9.589 17.459 1.00 94.75 202 TRP A N 1
ATOM 1587 C CA . TRP A 1 202 ? -1.059 -10.127 16.165 1.00 94.75 202 TRP A CA 1
ATOM 1588 C C . TRP A 1 202 ? -0.754 -9.180 15.004 1.00 94.75 202 TRP A C 1
ATOM 1590 O O . TRP A 1 202 ? -0.275 -9.616 13.956 1.00 94.75 202 TRP A O 1
ATOM 1600 N N . THR A 1 203 ? -1.006 -7.883 15.185 1.00 93.88 203 THR A N 1
ATOM 1601 C CA . THR A 1 203 ? -0.752 -6.884 14.137 1.00 93.88 203 THR A CA 1
ATOM 1602 C C . THR A 1 203 ? 0.739 -6.714 13.868 1.00 93.88 203 THR A C 1
ATOM 1604 O O . THR A 1 203 ? 1.166 -6.856 12.725 1.00 93.88 203 THR A O 1
ATOM 1607 N N . VAL A 1 204 ? 1.554 -6.488 14.899 1.00 93.56 204 VAL A N 1
ATOM 1608 C CA . VAL A 1 204 ? 3.014 -6.371 14.772 1.00 93.56 204 VAL A CA 1
ATOM 1609 C C . VAL A 1 204 ? 3.621 -7.670 14.246 1.00 93.56 204 VAL A C 1
ATOM 1611 O O . VAL A 1 204 ? 4.440 -7.627 13.330 1.00 93.56 204 VAL A O 1
ATOM 1614 N N . GLY A 1 205 ? 3.187 -8.823 14.760 1.00 95.50 205 GLY A N 1
ATOM 1615 C CA . GLY A 1 205 ? 3.635 -10.137 14.305 1.00 95.50 205 GLY A CA 1
ATOM 1616 C C . GLY A 1 205 ? 3.392 -10.349 12.811 1.00 95.50 205 GLY A C 1
ATOM 1617 O O . GLY A 1 205 ? 4.289 -10.806 12.105 1.00 95.50 205 GLY A O 1
ATOM 1618 N N . TRP A 1 206 ? 2.228 -9.936 12.299 1.00 95.56 206 TRP A N 1
ATOM 1619 C CA . TRP A 1 206 ? 1.941 -9.961 10.865 1.00 95.56 206 TRP A CA 1
ATOM 1620 C C . TRP A 1 206 ? 2.874 -9.050 10.052 1.00 95.56 206 TRP A C 1
ATOM 1622 O O . TRP A 1 206 ? 3.434 -9.485 9.045 1.00 95.56 206 TRP A O 1
ATOM 1632 N N . LEU A 1 207 ? 3.084 -7.803 10.489 1.00 93.06 207 LEU A N 1
ATOM 1633 C CA . LEU A 1 207 ? 3.976 -6.861 9.797 1.00 93.06 207 LEU A CA 1
ATOM 1634 C C . LEU A 1 207 ? 5.416 -7.393 9.734 1.00 93.06 207 LEU A C 1
ATOM 1636 O O . LEU A 1 207 ? 6.051 -7.359 8.678 1.00 93.06 207 LEU A O 1
ATOM 1640 N N . VAL A 1 208 ? 5.912 -7.931 10.853 1.00 94.69 208 VAL A N 1
ATOM 1641 C CA . VAL A 1 208 ? 7.239 -8.554 10.943 1.00 94.69 208 VAL A CA 1
ATOM 1642 C C . VAL A 1 208 ? 7.322 -9.783 10.042 1.00 94.69 208 VAL A C 1
ATOM 1644 O O . VAL A 1 208 ? 8.307 -9.931 9.324 1.00 94.69 208 VAL A O 1
ATOM 1647 N N . LEU A 1 209 ? 6.293 -10.633 10.013 1.00 95.88 209 LEU A N 1
ATOM 1648 C CA . LEU A 1 209 ? 6.256 -11.803 9.135 1.00 95.88 209 LEU A CA 1
ATOM 1649 C C . LEU A 1 209 ? 6.396 -11.405 7.660 1.00 95.88 209 LEU A C 1
ATOM 1651 O O . LEU A 1 209 ? 7.232 -11.969 6.958 1.00 95.88 209 LEU A O 1
ATOM 1655 N N . VAL A 1 210 ? 5.629 -10.416 7.192 1.00 94.12 210 VAL A N 1
ATOM 1656 C CA . VAL A 1 210 ? 5.722 -9.924 5.805 1.00 94.12 210 VAL A CA 1
ATOM 1657 C C . VAL A 1 210 ? 7.125 -9.387 5.503 1.00 94.12 210 VAL A C 1
ATOM 1659 O O . VAL A 1 210 ? 7.678 -9.682 4.443 1.00 94.12 210 VAL A O 1
ATOM 1662 N N . PHE A 1 211 ? 7.732 -8.653 6.439 1.00 92.31 211 PHE A N 1
ATOM 1663 C CA . PHE A 1 211 ? 9.098 -8.149 6.295 1.00 92.31 211 PHE A CA 1
ATOM 1664 C C . PHE A 1 211 ? 10.141 -9.277 6.220 1.00 92.31 211 PHE A C 1
ATOM 1666 O O . PHE A 1 211 ? 11.014 -9.259 5.352 1.00 92.31 211 PHE A O 1
ATOM 1673 N N . LEU A 1 212 ? 10.037 -10.286 7.089 1.00 94.81 212 LEU A N 1
ATOM 1674 C CA . LEU A 1 212 ? 10.926 -11.449 7.072 1.00 94.81 212 LEU A CA 1
ATOM 1675 C C . LEU A 1 212 ? 10.781 -12.246 5.772 1.00 94.81 212 LEU A C 1
ATOM 1677 O O . LEU A 1 212 ? 11.788 -12.672 5.208 1.00 94.81 212 LEU A O 1
ATOM 1681 N N . LEU A 1 213 ? 9.556 -12.407 5.264 1.00 92.38 213 LEU A N 1
ATOM 1682 C CA . LEU A 1 213 ? 9.310 -13.064 3.981 1.00 92.38 213 LEU A CA 1
ATOM 1683 C C . LEU A 1 213 ? 9.958 -12.303 2.809 1.00 92.38 213 LEU A C 1
ATOM 1685 O O . LEU A 1 213 ? 10.516 -12.960 1.933 1.00 92.38 213 LEU A O 1
ATOM 1689 N N . ASP A 1 214 ? 9.976 -10.960 2.801 1.00 90.12 214 ASP A N 1
ATOM 1690 C CA . ASP A 1 214 ? 10.751 -10.185 1.802 1.00 90.12 214 ASP A CA 1
ATOM 1691 C C . ASP A 1 214 ? 12.237 -10.494 1.894 1.00 90.12 214 ASP A C 1
ATOM 1693 O O . ASP A 1 214 ? 12.871 -10.790 0.885 1.00 90.12 214 ASP A O 1
ATOM 1697 N N . GLY A 1 215 ? 12.783 -10.482 3.112 1.00 90.19 215 GLY A N 1
ATOM 1698 C CA . GLY A 1 215 ? 14.192 -10.778 3.349 1.00 90.19 215 GLY A CA 1
ATOM 1699 C C . GLY A 1 215 ? 14.580 -12.179 2.873 1.00 90.19 215 GLY A C 1
ATOM 1700 O O . GLY A 1 215 ? 15.621 -12.352 2.239 1.00 90.19 2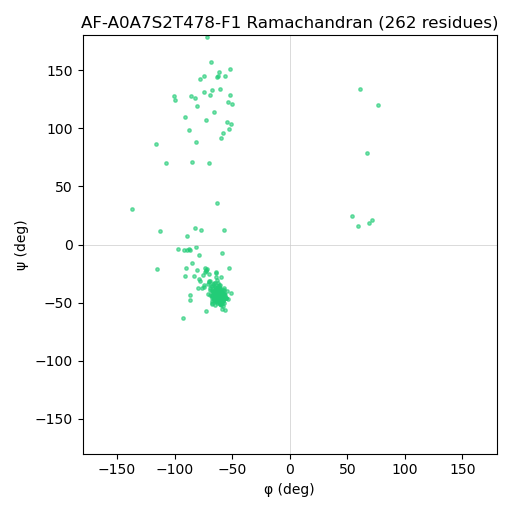15 GLY A O 1
ATOM 1701 N N . VAL A 1 216 ? 13.726 -13.178 3.118 1.00 94.25 216 VAL A N 1
ATOM 1702 C CA . VAL A 1 216 ? 13.922 -14.552 2.631 1.00 94.25 216 VAL A CA 1
ATOM 1703 C C . VAL A 1 216 ? 13.874 -14.608 1.104 1.00 94.25 216 VAL A C 1
ATOM 1705 O O . VAL A 1 216 ? 14.740 -15.241 0.501 1.00 94.25 216 VAL A O 1
ATOM 1708 N N . VAL A 1 217 ? 12.918 -13.925 0.465 1.00 90.19 217 VAL A N 1
ATOM 1709 C CA . VAL A 1 217 ? 12.815 -13.861 -1.004 1.00 90.19 217 VAL A CA 1
ATOM 1710 C C . VAL A 1 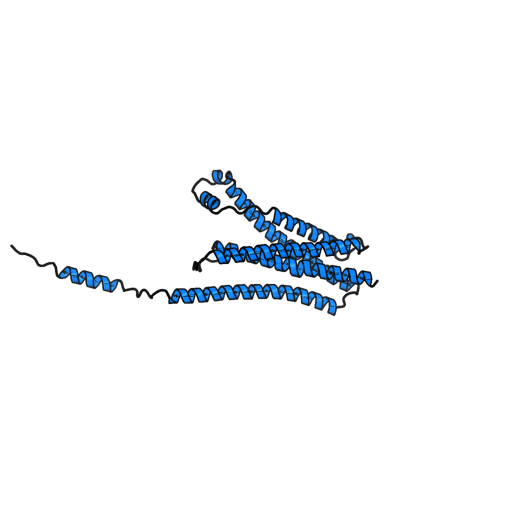217 ? 14.036 -13.167 -1.614 1.00 90.19 217 VAL A C 1
ATOM 1712 O O . VAL A 1 217 ? 14.610 -13.677 -2.577 1.00 90.19 217 VAL A O 1
ATOM 1715 N N . ASP A 1 218 ? 14.484 -12.045 -1.045 1.00 88.56 218 ASP A N 1
ATOM 1716 C CA . ASP A 1 218 ? 15.684 -11.327 -1.489 1.00 88.56 218 ASP A CA 1
ATOM 1717 C C . ASP A 1 218 ? 16.950 -12.171 -1.346 1.00 88.56 218 ASP A C 1
ATOM 1719 O O . ASP A 1 218 ? 17.774 -12.220 -2.267 1.00 88.56 218 ASP A O 1
ATOM 1723 N N . LYS A 1 219 ? 17.090 -12.875 -0.218 1.00 91.44 219 LYS A N 1
ATOM 1724 C CA . LYS A 1 219 ? 18.206 -13.791 0.010 1.00 91.44 219 LYS A CA 1
ATOM 1725 C C . LYS A 1 219 ? 18.189 -14.941 -0.993 1.00 91.44 219 LYS A C 1
ATOM 1727 O O . LYS A 1 219 ? 19.205 -15.184 -1.637 1.00 91.44 219 LYS A O 1
ATOM 1732 N N . TYR A 1 220 ? 17.042 -15.592 -1.180 1.00 92.31 220 TYR A N 1
ATOM 1733 C CA . TYR A 1 220 ? 16.890 -16.697 -2.127 1.00 92.31 220 TYR A CA 1
ATOM 1734 C C . TYR A 1 220 ? 17.233 -16.277 -3.562 1.00 92.31 220 TYR A C 1
ATOM 1736 O O . TYR A 1 220 ? 17.957 -16.984 -4.264 1.00 92.31 220 TYR A O 1
ATOM 1744 N N . GLU A 1 221 ? 16.776 -15.100 -3.996 1.00 86.06 221 GLU A N 1
ATOM 1745 C CA . GLU A 1 221 ? 17.144 -14.543 -5.300 1.00 86.06 221 GLU A CA 1
ATOM 1746 C C . GLU A 1 221 ? 18.643 -14.254 -5.418 1.00 86.06 221 GLU A C 1
ATOM 1748 O O . GLU A 1 221 ? 19.243 -14.518 -6.460 1.00 86.06 221 GLU A O 1
ATOM 1753 N N . SER A 1 222 ? 19.247 -13.681 -4.374 1.00 86.56 222 SER A N 1
ATOM 1754 C CA . SER A 1 222 ? 20.678 -13.371 -4.342 1.00 86.56 222 SER A CA 1
ATOM 1755 C C . SER A 1 222 ? 21.525 -14.637 -4.440 1.00 86.56 222 SER A C 1
ATOM 1757 O O . SER A 1 222 ? 22.428 -14.717 -5.271 1.00 86.56 222 SER A O 1
ATOM 1759 N N . ASP A 1 223 ? 21.189 -15.657 -3.654 1.00 90.06 223 ASP A N 1
ATOM 1760 C CA . ASP A 1 223 ? 21.909 -16.926 -3.640 1.00 90.06 223 ASP A CA 1
ATOM 1761 C C . ASP A 1 223 ? 21.716 -17.687 -4.961 1.00 90.06 223 ASP A C 1
ATOM 1763 O O . ASP A 1 223 ? 22.691 -18.182 -5.527 1.00 90.06 223 ASP A O 1
ATOM 1767 N N . SER A 1 224 ? 20.508 -17.669 -5.536 1.00 87.12 224 SER A N 1
ATOM 1768 C CA . SER A 1 224 ? 20.247 -18.234 -6.870 1.00 87.12 224 SER A CA 1
ATOM 1769 C C . SER A 1 224 ? 21.101 -17.568 -7.956 1.00 87.12 224 SER A C 1
ATOM 1771 O O . SER A 1 224 ? 21.658 -18.253 -8.814 1.00 87.12 224 SER A O 1
ATOM 1773 N N . ARG A 1 225 ? 21.273 -16.236 -7.902 1.00 82.88 225 ARG A N 1
ATOM 1774 C CA . ARG A 1 225 ? 22.158 -15.504 -8.825 1.00 82.88 225 ARG A CA 1
ATOM 1775 C C . ARG A 1 225 ? 23.627 -15.891 -8.648 1.00 82.88 225 ARG A C 1
ATOM 1777 O O . ARG A 1 225 ? 24.320 -16.079 -9.644 1.00 82.88 225 ARG A O 1
ATOM 1784 N N . LYS A 1 226 ? 24.105 -16.042 -7.408 1.00 85.75 226 LYS A N 1
ATOM 1785 C CA . LYS A 1 226 ? 25.487 -16.478 -7.128 1.00 85.75 226 LYS A CA 1
ATOM 1786 C C . LYS A 1 226 ? 25.757 -17.881 -7.668 1.00 85.75 226 LYS A C 1
ATOM 1788 O O . LYS A 1 226 ? 26.790 -18.094 -8.296 1.00 85.75 226 LYS A O 1
ATOM 1793 N N . VAL A 1 227 ? 24.824 -18.814 -7.469 1.00 85.44 227 VAL A N 1
ATOM 1794 C CA . VAL A 1 227 ? 24.928 -20.182 -8.001 1.00 85.44 227 VAL A CA 1
ATOM 1795 C C . VAL A 1 227 ? 24.948 -20.171 -9.529 1.00 85.44 227 VAL A C 1
ATOM 1797 O O . VAL A 1 227 ? 25.818 -20.804 -10.123 1.00 85.44 227 VAL A O 1
ATOM 1800 N N . ALA A 1 228 ? 24.062 -19.402 -10.169 1.00 82.25 228 ALA A N 1
ATOM 1801 C CA . ALA A 1 228 ? 24.038 -19.272 -11.626 1.00 82.25 228 ALA A CA 1
ATOM 1802 C C . ALA A 1 228 ? 25.362 -18.718 -12.190 1.00 82.25 228 ALA A C 1
ATOM 1804 O O . ALA A 1 228 ? 25.855 -19.218 -13.198 1.00 82.25 228 ALA A O 1
ATOM 1805 N N . ARG A 1 229 ? 25.985 -17.739 -11.518 1.00 80.38 229 ARG A N 1
ATOM 1806 C CA . ARG A 1 229 ? 27.313 -17.222 -11.905 1.00 80.38 229 ARG A CA 1
ATOM 1807 C C . ARG A 1 229 ? 28.424 -18.236 -11.717 1.00 80.38 229 ARG A C 1
ATOM 1809 O O . ARG A 1 229 ? 29.278 -18.358 -12.584 1.00 80.38 229 ARG A O 1
ATOM 1816 N N . ALA A 1 230 ? 28.420 -18.954 -10.597 1.00 85.62 230 ALA A N 1
ATOM 1817 C CA . ALA A 1 230 ? 29.407 -19.994 -10.339 1.00 85.62 230 ALA A CA 1
ATOM 1818 C C . ALA A 1 230 ? 29.323 -21.123 -11.378 1.00 85.62 230 ALA A C 1
ATOM 1820 O O . ALA A 1 230 ? 30.358 -21.649 -11.773 1.00 85.62 230 ALA A O 1
ATOM 1821 N N . ALA A 1 231 ? 28.118 -21.466 -11.844 1.00 82.50 231 ALA A N 1
ATOM 1822 C CA . ALA A 1 231 ? 27.924 -22.408 -12.944 1.00 82.50 231 ALA A CA 1
ATOM 1823 C C . ALA A 1 231 ? 28.444 -21.838 -14.276 1.00 82.50 231 ALA A C 1
ATOM 1825 O O . ALA A 1 231 ? 29.288 -22.460 -14.911 1.00 82.50 231 ALA A O 1
ATOM 1826 N N . ALA A 1 232 ? 28.049 -20.613 -14.640 1.00 81.56 232 ALA A N 1
ATOM 1827 C CA . ALA A 1 232 ? 28.498 -19.965 -15.877 1.00 81.56 232 ALA A CA 1
ATOM 1828 C C . ALA A 1 232 ? 30.027 -19.768 -15.942 1.00 81.56 232 ALA A C 1
ATOM 1830 O O . ALA A 1 232 ? 30.624 -19.891 -17.005 1.00 81.56 232 ALA A O 1
ATOM 1831 N N . GLY A 1 233 ? 30.672 -19.490 -14.805 1.00 79.50 233 GLY A N 1
ATOM 1832 C CA . GLY A 1 233 ? 32.127 -19.369 -14.709 1.00 79.50 233 GLY A CA 1
ATOM 1833 C C . GLY A 1 233 ? 32.881 -20.702 -14.783 1.00 79.50 233 GLY A C 1
ATOM 1834 O O . GLY A 1 233 ? 34.069 -20.688 -15.087 1.00 79.50 233 GLY A O 1
ATOM 1835 N N . ARG A 1 234 ? 32.223 -21.843 -14.522 1.00 68.69 234 ARG A N 1
ATOM 1836 C CA . ARG A 1 234 ? 32.811 -23.186 -14.699 1.00 68.69 234 ARG A CA 1
ATOM 1837 C C . ARG A 1 234 ? 32.730 -23.685 -16.141 1.00 68.69 234 ARG A C 1
ATOM 1839 O O . ARG A 1 234 ? 33.581 -24.474 -16.533 1.00 68.69 234 ARG A O 1
ATOM 1846 N N . ASP A 1 235 ? 31.741 -23.215 -16.900 1.00 59.62 235 ASP A N 1
ATOM 1847 C CA . ASP A 1 235 ? 31.531 -23.590 -18.304 1.00 59.62 235 ASP A CA 1
ATOM 1848 C C . ASP A 1 235 ? 32.234 -22.653 -19.296 1.00 59.62 235 ASP A C 1
ATOM 1850 O O . ASP A 1 235 ? 32.239 -22.920 -20.499 1.00 59.62 235 ASP A O 1
ATOM 1854 N N . LEU A 1 236 ? 32.864 -21.571 -18.822 1.00 53.50 236 LEU A N 1
ATOM 1855 C CA . LEU A 1 236 ? 33.868 -20.894 -19.632 1.00 53.50 236 LEU A CA 1
ATOM 1856 C C . LEU A 1 236 ? 35.027 -21.883 -19.790 1.00 53.50 236 LEU A C 1
ATOM 1858 O O . LEU A 1 236 ? 35.670 -22.193 -18.780 1.00 53.50 236 LEU A O 1
ATOM 1862 N N . PRO A 1 237 ? 35.321 -22.393 -21.008 1.00 49.69 237 PRO A N 1
ATOM 1863 C CA . PRO A 1 237 ? 36.586 -23.068 -21.210 1.00 49.69 237 PRO A CA 1
ATOM 1864 C C . PRO A 1 237 ? 37.632 -22.094 -20.695 1.00 49.69 237 PRO A C 1
ATOM 1866 O O . PRO A 1 237 ? 37.600 -20.910 -21.043 1.00 49.69 237 PRO A O 1
ATOM 1869 N N . VAL A 1 238 ? 38.511 -22.570 -19.815 1.00 51.44 238 VAL A N 1
ATOM 1870 C CA . VAL A 1 238 ? 39.762 -21.876 -19.559 1.00 51.44 238 VAL A CA 1
ATOM 1871 C C . VAL A 1 238 ? 40.345 -21.697 -20.952 1.00 51.44 238 VAL A C 1
ATOM 1873 O O . VAL A 1 238 ? 40.860 -22.650 -21.534 1.00 51.44 238 VAL A O 1
ATOM 1876 N N . GLN A 1 239 ? 40.182 -20.509 -21.539 1.00 50.59 239 GLN A N 1
ATOM 1877 C CA . GLN A 1 239 ? 41.093 -20.048 -22.557 1.00 50.59 239 GLN A CA 1
ATOM 1878 C C . GLN A 1 239 ? 42.398 -20.035 -21.789 1.00 50.59 239 GLN A C 1
ATOM 1880 O O . GLN A 1 239 ? 42.689 -19.102 -21.041 1.00 50.59 239 GLN A O 1
ATOM 1885 N N . VAL A 1 240 ? 43.107 -21.165 -21.857 1.00 52.38 240 VAL A N 1
ATOM 1886 C CA . VAL A 1 240 ? 44.526 -21.222 -21.592 1.00 52.38 240 VAL A CA 1
ATOM 1887 C C . VAL A 1 240 ? 45.011 -20.109 -22.485 1.00 52.38 240 VAL A C 1
ATOM 1889 O O . VAL A 1 240 ? 44.900 -20.214 -23.704 1.00 52.38 240 VAL A O 1
ATOM 1892 N N . ALA A 1 241 ? 45.340 -18.974 -21.876 1.00 51.44 241 ALA A N 1
ATOM 1893 C CA . ALA A 1 241 ? 45.963 -17.892 -22.585 1.00 51.44 241 ALA A CA 1
ATOM 1894 C C . ALA A 1 241 ? 47.228 -18.533 -23.141 1.00 51.44 241 ALA A C 1
ATOM 1896 O O . ALA A 1 241 ? 48.192 -18.737 -22.402 1.00 51.44 241 ALA A O 1
ATOM 1897 N N . GLU A 1 242 ? 47.176 -18.978 -24.397 1.00 52.50 242 GLU A N 1
ATOM 1898 C CA . GLU A 1 242 ? 48.366 -19.286 -25.154 1.00 52.50 242 GLU A CA 1
ATOM 1899 C C . GLU A 1 242 ? 49.159 -18.001 -25.065 1.00 52.50 242 GLU A C 1
ATOM 1901 O O . GLU A 1 242 ? 48.754 -16.956 -25.580 1.00 52.50 242 GLU A O 1
ATOM 1906 N N . SER A 1 243 ? 50.199 -18.041 -24.235 1.00 46.72 243 SER A N 1
ATOM 1907 C CA . SER A 1 243 ? 51.021 -16.880 -23.988 1.00 46.72 243 SER A CA 1
ATOM 1908 C C . SER A 1 243 ? 51.477 -16.396 -25.363 1.00 46.72 243 SER A C 1
ATOM 1910 O O . SER A 1 243 ? 52.095 -17.184 -26.087 1.00 46.72 243 SER A O 1
ATOM 1912 N N . PRO A 1 244 ? 51.195 -15.140 -25.758 1.00 53.97 244 PRO A N 1
ATOM 1913 C CA . PRO A 1 244 ? 51.561 -14.626 -27.080 1.00 53.97 244 PRO A CA 1
ATOM 1914 C C . PRO A 1 244 ? 53.079 -14.676 -27.343 1.00 53.97 244 PRO A C 1
ATOM 1916 O O . PRO A 1 244 ? 53.530 -14.449 -28.460 1.00 53.97 244 PRO A O 1
ATOM 1919 N N . VAL A 1 245 ? 53.870 -15.030 -26.326 1.00 55.53 245 VAL A N 1
ATOM 1920 C CA . VAL A 1 245 ? 55.311 -15.271 -26.396 1.00 55.53 245 VAL A CA 1
ATOM 1921 C C . VAL A 1 245 ? 55.673 -16.556 -27.165 1.00 55.53 245 VAL A C 1
ATOM 1923 O O . VAL A 1 245 ? 56.757 -16.610 -27.736 1.00 55.53 245 VAL A O 1
ATOM 1926 N N . LEU A 1 246 ? 54.798 -17.570 -27.245 1.00 52.22 246 LEU A N 1
ATOM 1927 C CA . LEU A 1 246 ? 55.106 -18.825 -27.960 1.00 52.22 246 LEU A CA 1
ATOM 1928 C C . LEU A 1 246 ? 54.699 -18.819 -29.442 1.00 52.22 246 LEU A C 1
ATOM 1930 O O . LEU A 1 246 ? 55.368 -19.454 -30.248 1.00 52.22 246 LEU A O 1
ATOM 1934 N N . VAL A 1 247 ? 53.686 -18.040 -29.835 1.00 53.62 247 VAL A N 1
ATOM 1935 C CA . VAL A 1 247 ? 53.271 -17.939 -31.252 1.00 53.62 247 VAL A CA 1
ATOM 1936 C C . VAL A 1 247 ? 54.253 -17.085 -32.072 1.00 53.62 247 VAL A C 1
ATOM 1938 O O . VAL A 1 247 ? 54.428 -17.304 -33.271 1.00 53.62 247 VAL A O 1
ATOM 1941 N N . ALA A 1 248 ? 54.962 -16.150 -31.428 1.00 55.00 248 ALA A N 1
ATOM 1942 C CA . ALA A 1 248 ? 55.994 -15.352 -32.087 1.00 55.00 248 ALA A CA 1
ATOM 1943 C C . ALA A 1 248 ? 57.254 -16.170 -32.444 1.00 55.00 248 ALA A C 1
ATOM 1945 O O . ALA A 1 248 ? 57.876 -15.898 -33.469 1.00 55.00 248 ALA A O 1
ATOM 1946 N N . SER A 1 249 ? 57.619 -17.198 -31.662 1.00 56.47 249 SER A N 1
ATOM 1947 C CA . SER A 1 249 ? 58.852 -17.959 -31.919 1.00 56.47 249 SER A CA 1
ATOM 1948 C C . SER A 1 249 ? 58.720 -18.972 -33.065 1.00 56.47 249 SER A C 1
ATOM 1950 O O . SER A 1 249 ? 59.684 -19.169 -33.804 1.00 56.47 249 SER A O 1
ATOM 1952 N N . GLU A 1 250 ? 57.535 -19.550 -33.299 1.00 55.28 250 GLU A N 1
ATOM 1953 C CA . GLU A 1 250 ? 57.307 -20.448 -34.445 1.00 55.28 250 GLU A CA 1
ATOM 1954 C C . GLU A 1 250 ? 57.212 -19.696 -35.782 1.00 55.28 250 GLU A C 1
ATOM 1956 O O . GLU A 1 250 ? 57.745 -20.156 -36.801 1.00 55.28 250 GLU A O 1
ATOM 1961 N N . GLN A 1 251 ? 56.609 -18.502 -35.801 1.00 56.28 251 GLN A N 1
ATOM 1962 C CA . GLN A 1 251 ? 56.566 -17.688 -37.022 1.00 56.28 251 GLN A CA 1
ATOM 1963 C C . GLN A 1 251 ? 57.945 -17.137 -37.409 1.00 56.28 251 GLN A C 1
ATOM 1965 O O . GLN A 1 251 ? 58.244 -17.005 -38.598 1.00 56.28 251 GLN A O 1
ATOM 1970 N N . GLU A 1 252 ? 58.815 -16.867 -36.435 1.00 57.41 252 GLU A N 1
ATOM 1971 C CA . GLU A 1 252 ? 60.169 -16.377 -36.697 1.00 57.41 252 GLU A CA 1
ATOM 1972 C C . GLU A 1 252 ? 61.133 -17.499 -37.130 1.00 57.41 252 GLU A C 1
ATOM 1974 O O . GLU A 1 252 ? 62.011 -17.269 -37.968 1.00 57.41 252 GLU A O 1
ATOM 1979 N N . LEU A 1 253 ? 60.912 -18.740 -36.675 1.00 55.25 253 LEU A N 1
ATOM 1980 C CA . LEU A 1 253 ? 61.671 -19.912 -37.129 1.00 55.25 253 LEU A CA 1
ATOM 1981 C C . LEU A 1 253 ? 61.349 -20.286 -38.588 1.00 55.25 253 LEU A C 1
ATOM 1983 O O . LEU A 1 253 ? 62.251 -20.612 -39.357 1.00 55.25 253 LEU A O 1
ATOM 1987 N N . THR A 1 254 ? 60.085 -20.152 -39.000 1.00 57.81 254 THR A N 1
ATOM 1988 C CA . THR A 1 254 ? 59.642 -20.472 -40.373 1.00 57.81 254 THR A CA 1
ATOM 1989 C C . THR A 1 254 ? 60.125 -19.441 -41.404 1.00 57.81 254 THR A C 1
ATOM 1991 O O . THR A 1 254 ? 60.247 -19.736 -42.590 1.00 57.81 254 THR A O 1
ATOM 1994 N N . ARG A 1 255 ? 60.453 -18.215 -40.972 1.00 58.41 255 ARG A N 1
ATOM 1995 C CA . ARG A 1 255 ? 60.939 -17.150 -41.866 1.00 58.41 255 ARG A CA 1
ATOM 1996 C C . ARG A 1 255 ? 62.425 -17.271 -42.212 1.00 58.41 255 ARG A C 1
ATOM 1998 O O . ARG A 1 255 ? 62.850 -16.719 -43.222 1.00 58.41 255 ARG A O 1
ATOM 2005 N N . ARG A 1 256 ? 63.216 -17.981 -41.397 1.00 56.50 256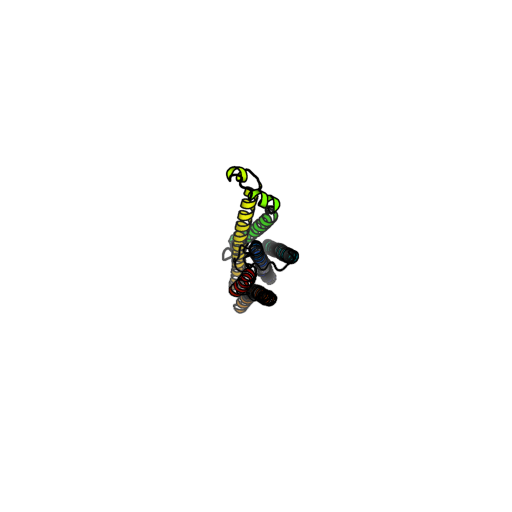 ARG A N 1
ATOM 2006 C CA . ARG A 1 256 ? 64.668 -18.143 -41.603 1.00 56.50 256 ARG A CA 1
ATOM 2007 C C . ARG A 1 256 ? 65.052 -19.276 -42.555 1.00 56.50 256 ARG A C 1
ATOM 2009 O O . ARG A 1 256 ? 66.180 -19.283 -43.029 1.00 56.50 256 ARG A O 1
ATOM 2016 N N . THR A 1 257 ? 64.150 -20.201 -42.870 1.00 56.56 257 THR A N 1
ATOM 2017 C CA . THR A 1 257 ? 64.441 -21.337 -43.763 1.00 56.56 257 THR A CA 1
ATOM 2018 C C . THR A 1 257 ? 64.241 -21.041 -45.253 1.00 56.56 257 THR A C 1
ATOM 2020 O O . THR A 1 257 ? 64.585 -21.885 -46.072 1.00 56.56 257 THR A O 1
ATOM 2023 N N . HIS A 1 258 ? 63.742 -19.857 -45.634 1.00 58.38 258 HIS A N 1
ATOM 2024 C CA . HIS A 1 258 ? 63.448 -19.513 -47.038 1.00 58.38 258 HIS A CA 1
ATOM 2025 C C . HIS A 1 258 ? 64.324 -18.414 -47.661 1.00 58.38 258 HIS A C 1
ATOM 2027 O O . HIS A 1 258 ? 64.026 -17.952 -48.760 1.00 58.38 258 HIS A O 1
ATOM 2033 N N . SER A 1 259 ? 65.421 -18.010 -47.018 1.00 54.31 259 SER A N 1
ATOM 2034 C CA . SER A 1 259 ? 66.403 -17.099 -47.622 1.00 54.31 259 SER A CA 1
ATOM 2035 C C . SER A 1 259 ? 67.691 -17.840 -47.996 1.00 54.31 259 SER A C 1
ATOM 2037 O O . SER A 1 259 ? 68.722 -17.650 -47.354 1.00 54.31 259 SER A O 1
ATOM 2039 N N . GLU A 1 260 ? 67.631 -18.696 -49.019 1.00 57.72 260 GLU A N 1
ATOM 2040 C CA . GLU A 1 260 ? 68.827 -19.111 -49.764 1.00 57.72 260 GLU A CA 1
ATOM 2041 C C . GLU A 1 260 ? 69.109 -18.078 -50.872 1.00 57.72 260 GLU A C 1
ATOM 2043 O O . GLU A 1 260 ? 68.200 -17.752 -51.642 1.00 57.72 260 GLU A O 1
ATOM 2048 N N . PRO A 1 261 ? 70.332 -17.530 -50.964 1.00 58.31 261 PRO A N 1
ATOM 2049 C CA . PRO A 1 261 ? 70.718 -16.648 -52.054 1.00 58.31 261 PRO A CA 1
ATOM 2050 C C . PRO A 1 261 ? 71.095 -17.469 -53.295 1.00 58.31 261 PRO A C 1
ATOM 2052 O O . PRO A 1 261 ? 72.052 -18.238 -53.281 1.00 58.31 261 PRO A O 1
ATOM 2055 N N . THR A 1 262 ? 70.369 -17.272 -54.394 1.00 58.50 262 THR A N 1
ATOM 2056 C CA . THR A 1 262 ? 70.847 -17.612 -55.741 1.00 58.50 262 THR A CA 1
ATOM 2057 C C . THR A 1 262 ? 71.915 -16.602 -56.160 1.00 58.50 262 THR A C 1
ATOM 2059 O O . THR A 1 262 ? 71.585 -15.449 -56.448 1.00 58.50 262 THR A O 1
ATOM 2062 N N . GLU A 1 263 ? 73.178 -17.028 -56.177 1.00 56.62 263 GLU A N 1
ATOM 2063 C CA . GLU A 1 263 ? 74.266 -16.325 -56.867 1.00 56.62 263 GLU A CA 1
ATOM 2064 C C . GLU A 1 263 ? 74.209 -16.594 -58.387 1.00 56.62 263 GLU A C 1
ATOM 2066 O O . GLU A 1 263 ? 73.866 -17.712 -58.786 1.00 56.62 263 GLU A O 1
ATOM 2071 N N . PRO A 1 264 ? 74.509 -15.589 -59.233 1.00 66.00 264 PRO A N 1
ATOM 2072 C CA . PRO A 1 264 ? 74.749 -15.755 -60.667 1.00 66.00 264 PRO A CA 1
ATOM 2073 C C . PRO A 1 264 ? 76.177 -16.213 -61.003 1.00 66.00 264 PRO A C 1
ATOM 2075 O O . PRO A 1 264 ? 77.126 -15.797 -60.300 1.00 66.00 264 PRO A O 1
#

Sequence (264 aa):
MIEYYYVRLVHGVLMTVAFVFCHYLGAYAGNRLVKEERKAKGEEGQDDVVVVDGGGWWRKRSKILFWSHVVLQVVGLGLGTGSFVYSMTKFEIPYEYVQYKHGTLGIWVMGLCYFQGLLGVVRPKPVSQEEMAMLGGGKGLLSKLRQGPVLRLCLRRSFEYLHSVLGKVVLALGLINCFTGVALMKSIGYLDEEGVEKWAGWTVGWLVLVFLLDGVVDKYESDSRKVARAAAGRDLPVQVAESPVLVASEQELTRRTHSEPTEP

Solvent-accessible surface area (backbone atoms only — not comparable to full-atom values): 14749 Å² total; per-residue (Å²): 111,70,67,61,53,50,53,51,50,54,31,52,52,34,40,38,46,12,43,65,48,23,37,44,51,13,51,48,30,45,53,50,35,54,52,51,56,36,49,76,68,60,73,61,68,89,88,67,86,74,85,78,72,67,82,59,59,62,56,51,49,46,49,48,28,50,48,50,16,52,52,25,39,51,52,12,51,50,38,34,48,53,26,49,53,50,45,66,76,69,48,92,64,65,42,88,74,35,71,93,44,36,42,56,51,46,53,53,36,52,53,48,50,53,50,52,52,50,51,62,71,68,53,66,75,81,80,51,69,69,61,53,54,61,68,68,49,92,68,58,68,71,66,45,60,74,35,67,65,52,51,47,50,50,52,38,52,53,46,54,51,52,52,54,53,50,52,50,51,46,50,52,52,38,50,51,40,46,52,49,48,53,52,48,37,37,74,73,69,72,33,54,71,68,52,49,49,50,54,51,47,54,54,50,50,49,54,49,49,57,52,50,51,49,53,50,53,53,48,52,54,51,52,52,51,52,52,52,49,56,52,55,64,65,70,48,74,80,72,70,72,73,56,73,75,59,64,56,53,58,58,56,57,65,61,67,77,73,74,77,83,86,79,134

InterPro domains:
  IPR006593 Cytochrome b561/ferric reductase, transmembrane domain [SM00665] (10-182)

Radius of gyration: 30.8 Å; Cα contacts (8 Å, |Δi|>4): 161; chains: 1; bounding box: 100×45×90 Å

Mean predicted aligned error: 9.06 Å

Secondary structure (DSSP, 8-state):
-HHHHHHHHHHHHHHHIIIIIIIHHHHHHHHHHHHHHHHHTT-S-TT-----S-THHHHHHHHHHHHHHHHHHHHHHHHHHHHHHHHHHH--S-GGGSGGGHHHHHHHHHHHHHHHHHHHHTPPPPPPHHHHHHHHS---HHHHHHSHHHHHHHHHHHHHHHHHHHHHHHHHHHHHHHHHHHHHHHHTTSS-HHHHHHHHHHHHHHHHHHHHHHHHHHHHHHHHHHHHHHHHHHSS-------HHHHHHHHHHHHHTT------

pLDDT: mean 84.13, std 14.98, range [45.16, 98.31]

Foldseek 3Di:
DVVLLVLLVLLLVLLLCLQLPLLLVLLVLVVVLVVLVCVVVCVPDVPAPPVPDDPPVSVVSSVVSNVSSLVSLVSSLVSLVVSLVSCVVRPPDDLCPQPPSLSVLSVVLNVLSVVLNVLVVVQQDDQDPVNVVVVVPPDDPVVVVVDPRVVSVVVNVVSSVVSSVSSVVSSVSSVVSSLVSLVSCVVVVNDDPVRSVVVVCVSVVSSVVSVVVVVVVVVVVVVVSVVVVVVVVVPPPPPPVPPVVVVVVVVVVVVVVPDDDDDD